Protein AF-A0A6G7Y6B1-F1 (afdb_monomer)

Structure (mmCIF, N/CA/C/O backbone):
data_AF-A0A6G7Y6B1-F1
#
_entry.id   AF-A0A6G7Y6B1-F1
#
loop_
_atom_site.group_PDB
_atom_site.id
_atom_site.type_symbol
_atom_site.label_atom_id
_atom_site.label_alt_id
_atom_site.label_comp_id
_atom_site.label_asym_id
_atom_site.label_entity_id
_atom_site.label_seq_id
_atom_site.pdbx_PDB_ins_code
_atom_site.Cartn_x
_atom_site.Cartn_y
_atom_site.Cartn_z
_atom_site.occupancy
_atom_site.B_iso_or_equiv
_atom_site.auth_seq_id
_atom_site.auth_comp_id
_atom_site.auth_asym_id
_atom_site.auth_atom_id
_atom_site.pdbx_PDB_model_num
ATOM 1 N N . MET A 1 1 ? -9.575 -8.308 20.474 1.00 67.94 1 MET A N 1
ATOM 2 C CA . MET A 1 1 ? -9.337 -8.863 19.125 1.00 67.94 1 MET A CA 1
ATOM 3 C C . MET A 1 1 ? -9.990 -7.916 18.127 1.00 67.94 1 MET A C 1
ATOM 5 O O . MET A 1 1 ? -11.114 -7.507 18.386 1.00 67.94 1 MET A O 1
ATOM 9 N N . ILE A 1 2 ? -9.277 -7.452 17.097 1.00 77.50 2 ILE A N 1
ATOM 10 C CA . ILE A 1 2 ? -9.873 -6.591 16.059 1.00 77.50 2 ILE A CA 1
ATOM 11 C C . ILE A 1 2 ? -10.586 -7.499 15.063 1.00 77.50 2 ILE A C 1
ATOM 13 O O . ILE A 1 2 ? -10.020 -8.512 14.656 1.00 77.50 2 ILE A O 1
ATOM 17 N N . ASP A 1 3 ? -11.812 -7.144 14.693 1.00 89.62 3 ASP A N 1
ATOM 18 C CA . ASP A 1 3 ? -12.591 -7.929 13.737 1.00 89.62 3 ASP A CA 1
ATOM 19 C C . ASP A 1 3 ? -11.938 -7.871 12.353 1.00 89.62 3 ASP A C 1
ATOM 21 O O . ASP A 1 3 ? -11.416 -6.831 11.941 1.00 89.62 3 ASP A O 1
ATOM 25 N N . GLN A 1 4 ? -11.989 -8.973 11.602 1.00 89.56 4 GLN A N 1
ATOM 26 C CA . GLN A 1 4 ? -11.405 -9.031 10.257 1.00 89.56 4 GLN A CA 1
ATOM 27 C C . GLN A 1 4 ? -11.970 -7.951 9.322 1.00 89.56 4 GLN A C 1
ATOM 29 O O . GLN A 1 4 ? -11.240 -7.392 8.507 1.00 89.56 4 GLN A O 1
ATOM 34 N N . GLU A 1 5 ? -13.247 -7.598 9.472 1.00 90.00 5 GLU A N 1
ATOM 35 C CA . GLU A 1 5 ? -13.871 -6.517 8.703 1.00 90.00 5 GLU A CA 1
ATOM 36 C C . GLU A 1 5 ? -13.210 -5.159 8.943 1.00 90.00 5 GLU A C 1
ATOM 38 O O . GLU A 1 5 ? -13.057 -4.356 8.019 1.00 90.00 5 GLU A O 1
ATOM 43 N N . ASP A 1 6 ? -12.781 -4.905 10.175 1.00 90.00 6 ASP A N 1
ATOM 44 C CA . ASP A 1 6 ? -12.143 -3.652 10.539 1.00 90.00 6 ASP A CA 1
ATOM 45 C C . ASP A 1 6 ? -10.743 -3.546 9.952 1.00 90.00 6 ASP A C 1
ATOM 47 O O . ASP A 1 6 ? -10.381 -2.486 9.435 1.00 90.00 6 ASP A O 1
ATOM 51 N N . LEU A 1 7 ? -10.005 -4.657 9.945 1.00 90.75 7 LEU A N 1
ATOM 52 C CA . LEU A 1 7 ? -8.726 -4.758 9.249 1.00 90.75 7 LEU A CA 1
ATOM 53 C C . LEU A 1 7 ? -8.904 -4.531 7.743 1.00 90.75 7 LEU A C 1
ATOM 55 O O . LEU A 1 7 ? -8.220 -3.680 7.182 1.00 90.75 7 LEU A O 1
ATOM 59 N N . HIS A 1 8 ? -9.893 -5.169 7.103 1.00 93.81 8 HIS A N 1
ATOM 60 C CA . HIS A 1 8 ? -10.174 -4.956 5.678 1.00 93.81 8 HIS A CA 1
ATOM 61 C C . HIS A 1 8 ? -10.504 -3.492 5.345 1.00 93.81 8 HIS A C 1
ATOM 63 O O . HIS A 1 8 ? -10.122 -3.000 4.281 1.00 93.81 8 HIS A O 1
ATOM 69 N N . ARG A 1 9 ? -11.207 -2.776 6.235 1.00 93.06 9 ARG A N 1
ATOM 70 C CA . ARG A 1 9 ? -11.503 -1.342 6.066 1.00 93.06 9 ARG A CA 1
ATOM 71 C C . ARG A 1 9 ? -10.250 -0.475 6.203 1.00 93.06 9 ARG A C 1
ATOM 73 O O . ARG A 1 9 ? -10.100 0.478 5.440 1.00 93.06 9 ARG A O 1
ATOM 80 N N . ILE A 1 10 ? -9.376 -0.780 7.165 1.00 93.88 10 ILE A N 1
ATOM 81 C CA . ILE A 1 10 ? -8.094 -0.079 7.341 1.00 93.88 10 ILE A CA 1
ATOM 82 C C . ILE A 1 10 ? -7.215 -0.302 6.109 1.00 93.88 10 ILE A C 1
ATOM 84 O O . ILE A 1 10 ? -6.791 0.670 5.489 1.00 93.88 10 ILE A O 1
ATOM 88 N N . ASP A 1 11 ? -7.020 -1.558 5.707 1.00 94.81 11 ASP A N 1
ATOM 89 C CA . ASP A 1 11 ? -6.164 -1.925 4.577 1.00 94.81 11 ASP A CA 1
ATOM 90 C C . ASP A 1 11 ? -6.687 -1.328 3.263 1.00 94.81 11 ASP A C 1
ATOM 92 O O . ASP A 1 11 ? -5.908 -0.811 2.469 1.00 94.81 11 ASP A O 1
ATOM 96 N N . ARG A 1 12 ? -8.014 -1.283 3.062 1.00 95.81 12 ARG A N 1
ATOM 97 C CA . ARG A 1 12 ? -8.630 -0.574 1.927 1.00 95.81 12 ARG A CA 1
ATOM 98 C C . ARG A 1 12 ? -8.269 0.909 1.913 1.00 95.81 12 ARG A C 1
ATOM 100 O O . ARG A 1 12 ? -7.894 1.428 0.866 1.00 95.81 12 ARG A O 1
ATOM 107 N N . ARG A 1 13 ? -8.390 1.597 3.053 1.00 95.56 13 ARG A N 1
ATOM 108 C CA . ARG A 1 13 ? -8.103 3.036 3.141 1.00 95.56 13 ARG A CA 1
ATOM 109 C C . ARG A 1 13 ? -6.624 3.324 2.898 1.00 95.56 13 ARG A C 1
ATOM 111 O O . ARG A 1 13 ? -6.309 4.260 2.172 1.00 95.56 13 ARG A O 1
ATOM 118 N N . ILE A 1 14 ? -5.739 2.510 3.468 1.00 95.69 14 ILE A N 1
ATOM 119 C CA . ILE A 1 14 ? -4.291 2.622 3.266 1.00 95.69 14 ILE A CA 1
ATOM 120 C C . ILE A 1 14 ? -3.938 2.352 1.803 1.00 95.69 14 ILE A C 1
ATOM 122 O O . ILE A 1 14 ? -3.289 3.185 1.177 1.00 95.69 14 ILE A O 1
ATOM 126 N N . GLY A 1 15 ? -4.425 1.248 1.229 1.00 96.00 15 GLY A N 1
ATOM 127 C CA . GLY A 1 15 ? -4.185 0.906 -0.171 1.00 96.00 15 GLY A CA 1
ATOM 128 C C . GLY A 1 15 ? -4.709 1.967 -1.139 1.00 96.00 15 GLY A C 1
ATOM 129 O O . GLY A 1 15 ? -4.051 2.267 -2.133 1.00 96.00 15 GLY A O 1
ATOM 130 N N . TRP A 1 16 ? -5.843 2.602 -0.832 1.00 96.81 16 TRP A N 1
ATOM 131 C CA . TRP A 1 16 ? -6.354 3.729 -1.613 1.00 96.81 16 TRP A CA 1
ATOM 132 C C . TRP A 1 16 ? -5.448 4.967 -1.525 1.00 96.81 16 TRP A C 1
ATOM 134 O O . TRP A 1 16 ? -5.129 5.545 -2.560 1.00 96.81 16 TRP A O 1
ATOM 144 N N . ILE A 1 17 ? -4.967 5.338 -0.330 1.00 96.31 17 ILE A N 1
ATOM 145 C CA . ILE A 1 17 ? -4.009 6.449 -0.156 1.00 96.31 17 ILE A CA 1
ATOM 146 C C . ILE A 1 17 ? -2.707 6.172 -0.922 1.00 96.31 17 ILE A C 1
ATOM 148 O O . ILE A 1 17 ? -2.204 7.061 -1.607 1.00 96.31 17 ILE A O 1
ATOM 152 N N . MET A 1 18 ? -2.188 4.941 -0.857 1.00 96.56 18 MET A N 1
ATOM 153 C 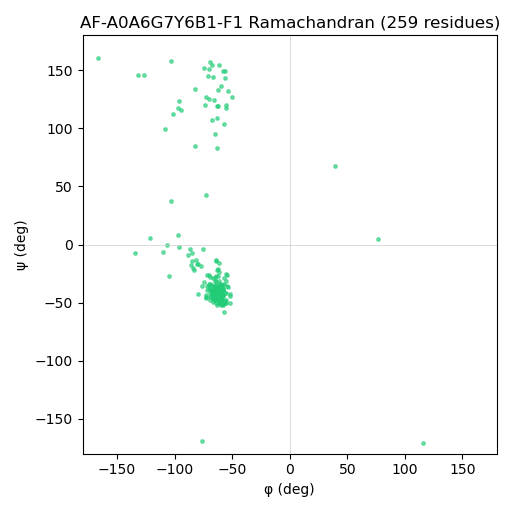CA . MET A 1 18 ? -1.014 4.515 -1.630 1.00 96.56 18 MET A CA 1
ATOM 154 C C . MET A 1 18 ? -1.256 4.646 -3.138 1.00 96.56 18 MET A C 1
ATOM 156 O O . MET A 1 18 ? -0.417 5.193 -3.849 1.00 96.56 18 MET A O 1
ATOM 160 N N . SER A 1 19 ? -2.422 4.198 -3.618 1.00 97.12 19 SER A N 1
ATOM 161 C CA . SER A 1 19 ? -2.803 4.287 -5.036 1.00 97.12 19 SER A CA 1
ATOM 162 C C . SER A 1 19 ? -2.915 5.740 -5.497 1.00 97.12 19 SER A C 1
ATOM 164 O O . SER A 1 19 ? -2.463 6.076 -6.587 1.00 97.12 19 SER A O 1
ATOM 166 N N . LEU A 1 20 ? -3.487 6.613 -4.662 1.00 97.00 20 LEU A N 1
ATOM 167 C CA . LEU A 1 20 ? -3.618 8.040 -4.944 1.00 97.00 20 LEU A CA 1
ATOM 168 C C . LEU A 1 20 ? -2.247 8.726 -5.007 1.00 97.00 20 LEU A C 1
ATOM 170 O O . LEU A 1 20 ? -1.984 9.472 -5.946 1.00 97.00 20 LEU A O 1
ATOM 174 N N . GLY A 1 21 ? -1.359 8.435 -4.052 1.00 95.75 21 GLY A N 1
ATOM 175 C CA . GLY A 1 21 ? 0.024 8.916 -4.083 1.00 95.75 21 GLY A CA 1
ATOM 176 C C . GLY A 1 21 ? 0.761 8.449 -5.340 1.00 95.75 21 GLY A C 1
ATOM 177 O O . GLY A 1 21 ? 1.389 9.256 -6.021 1.00 95.75 21 GLY A O 1
ATOM 178 N N . GLY A 1 22 ? 0.602 7.174 -5.706 1.00 95.25 22 GLY A N 1
ATOM 179 C CA . GLY A 1 22 ? 1.141 6.626 -6.947 1.00 95.25 22 GLY A CA 1
ATOM 180 C C . GLY A 1 22 ? 0.588 7.308 -8.195 1.00 95.25 22 GLY A C 1
ATOM 181 O O . GLY A 1 22 ? 1.353 7.671 -9.079 1.00 95.25 22 GLY A O 1
ATOM 182 N N . ALA A 1 23 ? -0.719 7.566 -8.252 1.00 96.44 23 ALA A N 1
ATOM 183 C CA . ALA A 1 23 ? -1.341 8.296 -9.353 1.00 96.44 23 ALA A CA 1
ATOM 184 C C . ALA A 1 23 ? -0.763 9.713 -9.509 1.00 96.44 23 ALA A C 1
ATOM 186 O O . ALA A 1 23 ? -0.457 10.124 -10.626 1.00 96.44 23 ALA A O 1
ATOM 187 N N . VAL A 1 24 ? -0.557 10.441 -8.405 1.00 96.38 24 VAL A N 1
ATOM 188 C CA . VAL A 1 24 ? 0.062 11.778 -8.426 1.00 96.38 24 VAL A CA 1
ATOM 189 C C . VAL A 1 24 ? 1.502 11.714 -8.941 1.00 96.38 24 VAL A C 1
ATOM 191 O O . VAL A 1 24 ? 1.868 12.502 -9.813 1.00 96.38 24 VAL A O 1
ATOM 194 N N . LEU A 1 25 ? 2.303 10.758 -8.459 1.00 93.00 25 LEU A N 1
ATOM 195 C CA . LEU A 1 25 ? 3.676 10.558 -8.936 1.00 93.00 25 LEU A CA 1
ATOM 196 C C . LEU A 1 25 ? 3.711 10.221 -10.432 1.00 93.00 25 LEU A C 1
ATOM 198 O O . LEU A 1 25 ? 4.515 10.787 -11.167 1.00 93.00 25 LEU A O 1
ATOM 202 N N . LEU A 1 26 ? 2.806 9.357 -10.900 1.00 92.38 26 LEU A N 1
ATOM 203 C CA . LEU A 1 26 ? 2.707 8.988 -12.312 1.00 92.38 26 LEU A CA 1
ATOM 204 C C . LEU A 1 26 ? 2.340 10.170 -13.202 1.00 92.38 26 LEU A C 1
ATOM 206 O O . LEU A 1 26 ? 2.967 10.369 -14.240 1.00 92.38 26 LEU A O 1
ATOM 210 N N . LEU A 1 27 ? 1.360 10.976 -12.791 1.00 92.06 27 LEU A N 1
ATOM 211 C CA . LEU A 1 27 ? 0.972 12.174 -13.531 1.00 92.06 27 LEU A CA 1
ATOM 212 C C . LEU A 1 27 ? 2.115 13.196 -13.582 1.00 92.06 27 LEU A C 1
ATOM 214 O O . LEU A 1 27 ? 2.354 13.783 -14.634 1.00 92.06 27 LEU A O 1
ATOM 218 N N . GLY A 1 28 ? 2.865 13.358 -12.487 1.00 91.75 28 GLY A N 1
ATOM 219 C CA . GLY A 1 28 ? 4.043 14.229 -12.446 1.00 91.75 28 GLY A CA 1
ATOM 220 C C . GLY A 1 28 ? 5.183 13.776 -13.368 1.00 91.75 28 GLY A C 1
ATOM 221 O O . GLY A 1 28 ? 5.949 14.606 -13.848 1.00 91.75 28 GLY A O 1
ATOM 222 N N . GLN A 1 29 ? 5.273 12.475 -13.657 1.00 89.75 29 GLN A N 1
ATOM 223 C CA . GLN A 1 29 ? 6.310 11.878 -14.507 1.00 89.75 29 GLN A CA 1
ATOM 224 C C . GLN A 1 29 ? 5.869 11.692 -15.973 1.00 89.75 29 GLN A C 1
ATOM 226 O O . GLN A 1 29 ? 6.663 11.269 -16.815 1.00 89.75 29 GLN A O 1
ATOM 231 N N . ALA A 1 30 ? 4.621 12.036 -16.313 1.00 87.50 30 ALA A N 1
ATOM 232 C CA . ALA A 1 30 ? 4.060 11.853 -17.652 1.00 87.50 30 ALA A CA 1
ATOM 233 C C . ALA A 1 30 ? 4.876 12.490 -18.803 1.00 87.50 30 ALA A C 1
ATOM 235 O O . ALA A 1 30 ? 4.948 11.873 -19.867 1.00 87.50 30 ALA A O 1
ATOM 236 N N . PRO A 1 31 ? 5.534 13.660 -18.652 1.00 86.69 31 PRO A N 1
ATOM 237 C CA . PRO A 1 31 ? 6.350 14.224 -19.731 1.00 86.69 31 PRO A CA 1
ATOM 238 C C . PRO A 1 31 ? 7.516 13.316 -20.149 1.00 86.69 31 PRO A C 1
ATOM 240 O O . PRO A 1 31 ? 7.810 13.198 -21.338 1.00 86.69 31 PRO A O 1
ATOM 243 N N . PHE A 1 32 ? 8.139 12.615 -19.195 1.00 82.06 32 PHE A N 1
ATOM 244 C CA . PHE A 1 32 ? 9.266 11.716 -19.466 1.00 82.06 32 PHE A CA 1
ATOM 245 C C . PHE A 1 32 ? 8.841 10.466 -20.247 1.00 82.06 32 PHE A C 1
ATOM 247 O O . PHE A 1 32 ? 9.621 9.937 -21.038 1.00 82.06 32 PHE A O 1
ATOM 254 N N . PHE A 1 33 ? 7.583 10.033 -20.103 1.00 79.19 33 PHE A N 1
ATOM 255 C CA . PHE A 1 33 ? 7.025 8.918 -20.876 1.00 79.19 33 PHE A CA 1
ATOM 256 C C . PHE A 1 33 ? 7.031 9.197 -22.384 1.00 79.19 33 PHE A C 1
ATOM 258 O O . PHE A 1 33 ? 7.327 8.309 -23.183 1.00 79.19 33 PHE A O 1
ATOM 265 N N . LEU A 1 34 ? 6.719 10.433 -22.784 1.00 81.56 34 LEU A N 1
ATOM 266 C CA . LEU A 1 34 ? 6.671 10.803 -24.199 1.00 81.56 34 LEU A CA 1
ATOM 267 C C . LEU A 1 34 ? 8.061 10.778 -24.839 1.00 81.56 34 LEU A C 1
ATOM 269 O O . LEU A 1 34 ? 8.186 10.375 -25.994 1.00 81.56 34 LEU A O 1
ATOM 273 N N . VAL A 1 35 ? 9.089 11.155 -24.077 1.00 83.25 35 VAL A N 1
ATOM 274 C CA . VAL A 1 35 ? 10.481 11.181 -24.541 1.00 83.25 35 VAL A CA 1
ATOM 275 C C . VAL A 1 35 ? 11.043 9.764 -24.669 1.00 83.25 35 VAL A C 1
ATOM 277 O O . VAL A 1 35 ? 11.588 9.418 -25.712 1.00 83.25 35 VAL A O 1
ATOM 280 N N . ALA A 1 36 ? 10.825 8.906 -23.668 1.00 82.25 36 ALA A N 1
ATOM 281 C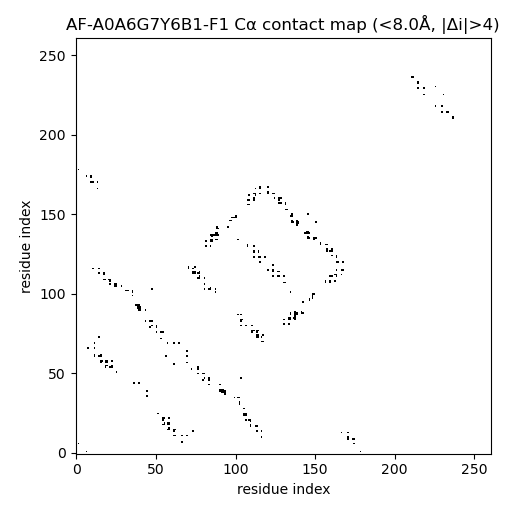 CA . ALA A 1 36 ? 11.344 7.534 -23.653 1.00 82.25 36 ALA A CA 1
ATOM 282 C C . ALA A 1 36 ? 10.594 6.564 -24.591 1.00 82.25 36 ALA A C 1
ATOM 284 O O . ALA A 1 36 ? 10.953 5.390 -24.698 1.00 82.25 36 ALA A O 1
ATOM 285 N N . ARG A 1 37 ? 9.523 7.005 -25.269 1.00 84.25 37 ARG A N 1
ATOM 286 C CA . ARG A 1 37 ? 8.674 6.121 -26.084 1.00 84.25 37 ARG A CA 1
ATOM 287 C C . ARG A 1 37 ? 9.433 5.457 -27.236 1.00 84.25 37 ARG A C 1
ATOM 289 O O . ARG A 1 37 ? 9.138 4.304 -27.551 1.00 84.25 37 ARG A O 1
ATOM 296 N N . ALA A 1 38 ? 10.372 6.170 -27.854 1.00 88.25 38 ALA A N 1
ATOM 297 C CA . ALA A 1 38 ? 11.119 5.684 -29.015 1.00 88.25 38 ALA A CA 1
ATOM 298 C C . ALA A 1 38 ? 12.112 4.560 -28.667 1.00 88.25 38 ALA A C 1
ATOM 300 O O . ALA A 1 38 ? 12.386 3.708 -29.511 1.00 88.25 38 ALA A O 1
ATOM 301 N N . ASP A 1 39 ? 12.583 4.512 -27.420 1.00 92.50 39 ASP A N 1
ATOM 302 C CA . ASP A 1 39 ? 13.675 3.625 -27.007 1.00 92.50 39 ASP A CA 1
ATOM 303 C C . ASP A 1 39 ? 13.212 2.222 -26.598 1.00 92.50 39 ASP A C 1
ATOM 305 O O . ASP A 1 39 ? 14.041 1.364 -26.307 1.00 92.50 39 ASP A O 1
ATOM 309 N N . TYR A 1 40 ? 11.902 1.958 -26.568 1.00 93.94 40 TYR A N 1
ATOM 310 C CA . TYR A 1 40 ? 11.348 0.681 -26.111 1.00 93.94 40 TYR A CA 1
ATOM 311 C C . TYR A 1 40 ? 10.306 0.118 -27.092 1.00 93.94 40 TYR A C 1
ATOM 313 O O . TYR A 1 40 ? 9.541 0.867 -27.706 1.00 93.94 40 TYR A O 1
ATOM 321 N N . PRO A 1 41 ? 10.218 -1.216 -27.241 1.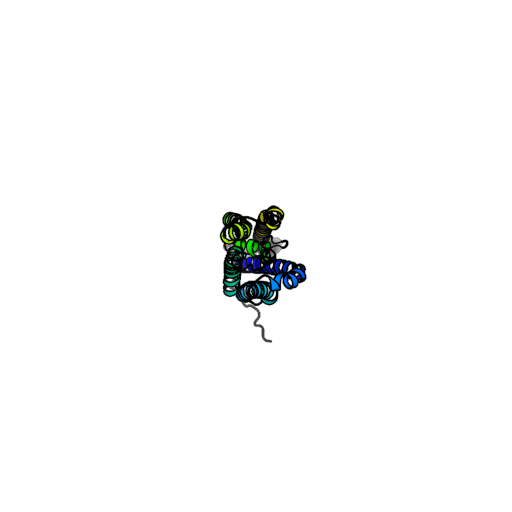00 94.94 41 PRO A N 1
ATOM 322 C CA . PRO A 1 41 ? 9.229 -1.877 -28.074 1.00 94.94 41 PRO A CA 1
ATOM 323 C C . PRO A 1 41 ? 7.820 -1.757 -27.490 1.00 94.94 41 PRO A C 1
ATOM 325 O O . PRO A 1 41 ? 7.616 -1.629 -26.282 1.00 94.94 41 PRO A O 1
ATOM 328 N N . MET A 1 42 ? 6.819 -1.899 -28.363 1.00 94.69 42 MET A N 1
ATOM 329 C CA . MET A 1 42 ? 5.407 -1.756 -27.999 1.00 94.69 42 MET A CA 1
ATOM 330 C C . MET A 1 42 ? 4.957 -2.717 -26.889 1.00 94.69 42 MET A C 1
ATOM 332 O O . MET A 1 42 ? 4.189 -2.303 -26.028 1.00 94.69 42 MET A O 1
ATOM 336 N N . TRP A 1 43 ? 5.436 -3.967 -26.862 1.00 95.56 43 TRP A N 1
ATOM 337 C CA . TRP A 1 43 ? 5.037 -4.935 -25.827 1.00 95.56 43 TRP A CA 1
ATOM 338 C C . TRP A 1 43 ? 5.407 -4.464 -24.415 1.00 95.56 43 TRP A C 1
ATOM 340 O O . TRP A 1 43 ? 4.642 -4.676 -23.475 1.00 95.56 43 TRP A O 1
ATOM 350 N N . TRP A 1 44 ? 6.547 -3.782 -24.272 1.00 95.50 44 TRP A N 1
ATOM 351 C CA . TRP A 1 44 ? 7.004 -3.282 -22.982 1.00 95.50 44 TRP A CA 1
ATOM 352 C C . TRP A 1 44 ? 6.146 -2.087 -22.550 1.00 95.50 44 TRP A C 1
ATOM 354 O O . TRP A 1 44 ? 5.630 -2.071 -21.435 1.00 95.50 44 TRP A O 1
ATOM 364 N N . HIS A 1 45 ? 5.850 -1.167 -23.478 1.00 93.56 45 HIS A N 1
ATOM 365 C CA . HIS A 1 45 ? 4.909 -0.061 -23.243 1.00 93.56 45 HIS A CA 1
ATOM 366 C C . HIS A 1 45 ? 3.502 -0.529 -22.872 1.00 93.56 45 HIS A C 1
ATOM 368 O O . HIS A 1 45 ? 2.881 0.067 -21.999 1.00 93.56 45 HIS A O 1
ATOM 374 N N . VAL A 1 46 ? 2.998 -1.599 -23.495 1.00 95.31 46 VAL A N 1
ATOM 375 C CA . VAL A 1 46 ? 1.704 -2.200 -23.130 1.00 95.31 46 VAL A CA 1
ATOM 376 C C . VAL A 1 46 ? 1.738 -2.704 -21.688 1.00 95.31 46 VAL A C 1
ATOM 378 O O . VAL A 1 46 ? 0.804 -2.442 -20.933 1.00 95.31 46 VAL A O 1
ATOM 381 N N . GLY A 1 47 ? 2.822 -3.370 -21.279 1.00 95.81 47 GLY A N 1
ATOM 382 C CA . GLY A 1 47 ? 2.987 -3.860 -19.911 1.00 95.81 47 GLY A CA 1
ATOM 383 C C . GLY A 1 47 ? 2.993 -2.735 -18.875 1.00 95.81 47 GLY A C 1
ATOM 384 O O . GLY A 1 47 ? 2.224 -2.773 -17.913 1.00 95.81 47 GLY A O 1
ATOM 385 N N . VAL A 1 48 ? 3.806 -1.697 -19.085 1.00 94.81 48 VAL A N 1
ATOM 386 C CA . VAL A 1 48 ? 3.841 -0.566 -18.150 1.00 94.81 48 VAL A CA 1
ATOM 387 C C . VAL A 1 48 ? 2.547 0.261 -18.214 1.00 94.81 48 VAL A C 1
ATOM 389 O O . VAL A 1 48 ? 2.063 0.730 -17.187 1.00 94.81 48 VAL A O 1
ATOM 392 N N . GLY A 1 49 ? 1.923 0.390 -19.387 1.00 95.12 49 GLY A N 1
ATOM 393 C CA . GLY A 1 49 ? 0.618 1.033 -19.550 1.00 95.12 49 GLY A CA 1
ATOM 394 C C . GLY A 1 49 ? -0.494 0.312 -18.784 1.00 95.12 49 GLY A C 1
ATOM 395 O O . GLY A 1 49 ? -1.303 0.961 -18.123 1.00 95.12 49 GLY A O 1
ATOM 396 N N . LEU A 1 50 ? -0.500 -1.024 -18.791 1.00 96.38 50 LEU A N 1
ATOM 397 C CA . LEU A 1 50 ? -1.417 -1.832 -17.982 1.00 96.38 50 LEU A CA 1
ATOM 398 C C . LEU A 1 50 ? -1.171 -1.628 -16.480 1.00 96.38 50 LEU A C 1
ATOM 400 O O . LEU A 1 50 ? -2.124 -1.527 -15.703 1.00 96.38 50 LEU A O 1
ATOM 404 N N . LEU A 1 51 ? 0.094 -1.522 -16.066 1.00 97.12 51 LEU A N 1
ATOM 405 C CA . LEU A 1 51 ? 0.453 -1.217 -14.682 1.00 97.12 51 LEU A CA 1
ATOM 406 C C . LEU A 1 51 ? -0.034 0.183 -14.270 1.00 97.12 51 LEU A C 1
ATOM 408 O O . LEU A 1 51 ? -0.662 0.326 -13.221 1.00 97.12 51 LEU A O 1
ATOM 412 N N . ALA A 1 52 ? 0.171 1.192 -15.122 1.00 96.31 52 ALA A N 1
ATOM 413 C CA . ALA A 1 52 ? -0.344 2.550 -14.937 1.00 96.31 52 ALA A CA 1
ATOM 414 C C . ALA A 1 52 ? -1.868 2.562 -14.806 1.00 96.31 52 ALA A C 1
ATOM 416 O O . ALA A 1 52 ? -2.403 3.092 -13.833 1.00 96.31 52 ALA A O 1
ATOM 417 N N . ALA A 1 53 ? -2.563 1.914 -15.742 1.00 96.69 53 ALA A N 1
ATOM 418 C CA . ALA A 1 53 ? -4.013 1.790 -15.724 1.00 96.69 53 ALA A CA 1
ATOM 419 C C . ALA A 1 53 ? -4.500 1.107 -14.440 1.00 96.69 53 ALA A C 1
ATOM 421 O O . ALA A 1 53 ? -5.478 1.555 -13.854 1.00 96.69 53 ALA A O 1
ATOM 422 N N . THR A 1 54 ? -3.790 0.084 -13.955 1.00 97.38 54 THR A N 1
ATOM 423 C CA . THR A 1 54 ? -4.115 -0.595 -12.693 1.00 97.38 54 THR A CA 1
ATOM 424 C C . THR A 1 54 ? -3.987 0.348 -11.496 1.00 97.38 54 THR A C 1
ATOM 426 O O . THR A 1 54 ? -4.898 0.409 -10.673 1.00 97.38 54 THR A O 1
ATOM 429 N N . VAL A 1 55 ? -2.897 1.119 -11.394 1.00 97.38 55 VAL A N 1
ATOM 430 C CA . VAL A 1 55 ? -2.707 2.093 -10.301 1.00 97.38 55 VAL A CA 1
ATOM 431 C C . VAL A 1 55 ? -3.781 3.184 -10.345 1.00 97.38 55 VAL A C 1
ATOM 433 O O . VAL A 1 55 ? -4.404 3.469 -9.323 1.00 97.38 55 VAL A O 1
ATOM 436 N N . LEU A 1 56 ? -4.055 3.747 -11.524 1.00 97.38 56 LEU A N 1
ATOM 437 C CA . LEU A 1 56 ? -5.090 4.769 -11.710 1.00 97.38 56 LEU A CA 1
ATOM 438 C C . LEU A 1 56 ? -6.493 4.225 -11.411 1.00 97.38 56 LEU A C 1
ATOM 440 O O . LEU A 1 56 ? -7.294 4.891 -10.757 1.00 97.38 56 LEU A O 1
ATOM 444 N N . PHE A 1 57 ? -6.780 2.992 -11.830 1.00 97.06 57 PHE A N 1
ATOM 445 C CA . PHE A 1 57 ? -8.032 2.309 -11.529 1.00 97.06 57 PHE A CA 1
ATOM 446 C C . PHE A 1 57 ? -8.210 2.095 -10.024 1.00 97.06 57 PHE A C 1
ATOM 448 O O . PHE A 1 57 ? -9.276 2.389 -9.489 1.00 97.06 57 PHE A O 1
ATOM 455 N N . LEU A 1 58 ? -7.169 1.653 -9.312 1.00 96.75 58 LEU A N 1
ATOM 456 C CA . LEU A 1 58 ? -7.213 1.514 -7.854 1.00 96.75 58 LEU A CA 1
ATOM 457 C C . LEU A 1 58 ? -7.389 2.865 -7.144 1.00 96.75 58 LEU A C 1
ATOM 459 O O . LEU A 1 58 ? -8.110 2.938 -6.148 1.00 96.75 58 LEU A O 1
ATOM 463 N N . ALA A 1 59 ? -6.797 3.939 -7.670 1.00 97.12 59 ALA A N 1
ATOM 464 C CA . ALA A 1 59 ? -6.971 5.288 -7.138 1.00 97.12 59 ALA A CA 1
ATOM 465 C C . ALA A 1 59 ? -8.407 5.814 -7.332 1.00 97.12 59 ALA A C 1
ATOM 467 O O . ALA A 1 59 ? -8.986 6.375 -6.401 1.00 97.12 59 ALA A O 1
ATOM 468 N N . GLY A 1 60 ? -9.007 5.605 -8.509 1.00 96.81 60 GLY A N 1
ATOM 469 C CA . GLY A 1 60 ? -10.359 6.081 -8.821 1.00 96.81 60 GLY A CA 1
ATOM 470 C C . GLY A 1 60 ? -11.481 5.208 -8.248 1.00 96.81 60 GLY A C 1
ATOM 471 O O . GLY A 1 60 ? -12.456 5.721 -7.705 1.00 96.81 60 GLY A O 1
ATOM 472 N N . ALA A 1 61 ? -11.342 3.884 -8.331 1.00 94.94 61 ALA A N 1
ATOM 473 C CA . ALA A 1 61 ? -12.393 2.920 -7.995 1.00 94.94 61 ALA A CA 1
ATOM 474 C C . ALA A 1 61 ? -12.155 2.165 -6.675 1.00 94.94 61 ALA A C 1
ATOM 476 O O . ALA A 1 61 ? -12.991 1.352 -6.276 1.00 94.94 61 ALA A O 1
ATOM 477 N N . GLY A 1 62 ? -11.055 2.427 -5.958 1.00 89.56 62 GLY A N 1
ATOM 478 C CA . GLY A 1 62 ? -10.649 1.655 -4.775 1.00 89.56 62 GLY A CA 1
ATOM 479 C C . GLY A 1 62 ? -11.707 1.543 -3.669 1.00 89.56 62 GLY A C 1
ATOM 480 O O . GLY A 1 62 ? -11.740 0.553 -2.935 1.00 89.56 62 GLY A O 1
ATOM 481 N N . TRP A 1 63 ? -12.621 2.511 -3.575 1.00 91.69 63 TRP A N 1
ATOM 482 C CA . TRP A 1 63 ? -13.723 2.492 -2.610 1.00 91.69 63 TRP A CA 1
ATOM 483 C C . TRP A 1 63 ? -14.865 1.544 -2.983 1.00 91.69 63 TRP A C 1
ATOM 485 O O . TRP A 1 63 ? -15.433 0.919 -2.087 1.00 91.69 63 TRP A O 1
ATOM 495 N N . ALA A 1 64 ? -15.173 1.402 -4.274 1.00 95.00 64 ALA A N 1
ATOM 496 C CA . ALA A 1 64 ? -16.299 0.608 -4.769 1.00 95.00 64 ALA A CA 1
ATOM 497 C C . ALA A 1 64 ? -15.968 -0.888 -4.918 1.00 95.00 64 ALA A C 1
ATOM 499 O O . ALA A 1 64 ? -16.863 -1.730 -4.945 1.00 95.00 64 ALA A O 1
ATOM 500 N N . LEU A 1 65 ? -14.682 -1.240 -4.999 1.00 93.62 65 LEU A N 1
ATOM 501 C CA . LEU A 1 65 ? -14.248 -2.612 -5.260 1.00 93.62 65 LEU A CA 1
ATOM 502 C C . LEU A 1 65 ? -14.422 -3.540 -4.049 1.00 93.62 65 LEU A C 1
ATOM 504 O O . LEU A 1 65 ? -14.347 -3.140 -2.881 1.00 93.62 65 LEU A O 1
ATOM 508 N N . SER A 1 66 ? -14.617 -4.832 -4.320 1.00 95.81 66 SER A N 1
ATOM 509 C CA . SER A 1 66 ? -14.580 -5.856 -3.274 1.00 95.81 66 SER A CA 1
ATOM 510 C C . SER A 1 66 ? -13.147 -6.044 -2.762 1.00 95.81 66 SER A C 1
ATOM 512 O O . SER A 1 66 ? -12.175 -5.856 -3.495 1.00 95.81 66 SER A O 1
ATOM 514 N N . HIS A 1 67 ? -12.992 -6.447 -1.495 1.00 94.69 67 HIS A N 1
ATOM 515 C CA . HIS A 1 67 ? -11.657 -6.636 -0.910 1.00 94.69 67 HIS A CA 1
ATOM 516 C C . HIS A 1 67 ? -10.837 -7.711 -1.647 1.00 94.69 67 HIS A C 1
ATOM 518 O O . HIS A 1 67 ? -9.624 -7.581 -1.760 1.00 94.69 67 HIS A O 1
ATOM 524 N N . ARG A 1 68 ? -11.491 -8.736 -2.215 1.00 96.19 68 ARG A N 1
ATOM 525 C CA . ARG A 1 68 ? -10.817 -9.777 -3.009 1.00 96.19 68 ARG A CA 1
ATOM 526 C C . ARG A 1 68 ? -10.162 -9.201 -4.262 1.00 96.19 68 ARG A C 1
ATOM 528 O O . ARG A 1 68 ? -9.007 -9.510 -4.526 1.00 96.19 68 ARG A O 1
ATOM 535 N N . VAL A 1 69 ? -10.881 -8.351 -4.998 1.00 96.81 69 VAL A N 1
ATOM 536 C CA . VAL A 1 69 ? -10.350 -7.700 -6.206 1.00 96.81 69 VAL A CA 1
ATOM 537 C C . VAL A 1 69 ? -9.183 -6.790 -5.840 1.00 96.81 69 VAL A C 1
ATOM 539 O O . VAL A 1 69 ? -8.126 -6.892 -6.452 1.00 96.81 69 VAL A O 1
ATOM 542 N N . LEU A 1 70 ? -9.333 -5.984 -4.783 1.00 96.56 70 LEU A N 1
ATOM 543 C CA . LEU A 1 70 ? -8.248 -5.143 -4.272 1.00 96.56 70 LEU A CA 1
ATOM 544 C C . LEU A 1 70 ? -7.006 -5.969 -3.930 1.00 96.56 70 LEU A C 1
ATOM 546 O O . LEU A 1 70 ? -5.930 -5.664 -4.423 1.00 96.56 70 LEU A O 1
ATOM 550 N N . ALA A 1 71 ? -7.154 -7.053 -3.166 1.00 96.38 71 ALA A N 1
ATOM 551 C CA . ALA A 1 71 ? -6.038 -7.912 -2.782 1.00 96.38 71 ALA A CA 1
ATOM 552 C C . ALA A 1 71 ? -5.328 -8.551 -3.988 1.00 96.38 71 ALA A C 1
ATOM 554 O O . ALA A 1 71 ? -4.104 -8.682 -3.979 1.00 96.38 71 ALA A O 1
ATOM 555 N N . VAL A 1 72 ? -6.076 -8.940 -5.026 1.00 97.62 72 VAL A N 1
ATOM 556 C CA . VAL A 1 72 ? -5.501 -9.460 -6.275 1.00 97.62 72 VAL A CA 1
ATOM 557 C C . VAL A 1 72 ? -4.728 -8.369 -7.007 1.00 97.62 72 VAL A C 1
ATOM 559 O O . VAL A 1 72 ? -3.575 -8.594 -7.358 1.00 97.62 72 VAL A O 1
ATOM 562 N N . CYS A 1 73 ? -5.317 -7.187 -7.199 1.00 97.19 73 CYS A N 1
ATOM 563 C CA . CYS A 1 73 ? -4.656 -6.077 -7.885 1.00 97.19 73 CYS A CA 1
ATOM 564 C C . CYS A 1 73 ? -3.413 -5.599 -7.133 1.00 97.19 73 CYS A C 1
ATOM 566 O O . CYS A 1 73 ? -2.377 -5.373 -7.753 1.00 97.19 73 CYS A O 1
ATOM 568 N N . TRP A 1 74 ? -3.502 -5.501 -5.804 1.00 96.94 74 TRP A N 1
ATOM 569 C CA . TRP A 1 74 ? -2.377 -5.172 -4.942 1.00 96.94 74 TRP A CA 1
ATOM 570 C C . TRP A 1 74 ? -1.235 -6.145 -5.196 1.00 96.94 74 TRP A C 1
ATOM 572 O O . TRP A 1 74 ? -0.153 -5.668 -5.490 1.00 96.94 74 TRP A O 1
ATOM 582 N N . ARG A 1 75 ? -1.475 -7.466 -5.192 1.00 97.50 75 ARG A N 1
ATOM 583 C CA . ARG A 1 75 ? -0.444 -8.494 -5.448 1.00 97.50 75 ARG A CA 1
ATOM 584 C C . ARG A 1 75 ? 0.099 -8.473 -6.868 1.00 97.50 75 ARG A C 1
ATOM 586 O O . ARG A 1 75 ? 1.307 -8.548 -7.064 1.00 97.50 75 ARG A O 1
ATOM 593 N N . ALA A 1 76 ? -0.791 -8.377 -7.849 1.00 97.50 76 ALA A N 1
ATOM 594 C CA . ALA A 1 76 ? -0.425 -8.423 -9.254 1.00 97.50 76 ALA A CA 1
ATOM 595 C C . ALA A 1 76 ? 0.462 -7.235 -9.648 1.00 97.50 76 ALA A C 1
ATOM 597 O O . ALA A 1 76 ? 1.408 -7.419 -10.409 1.00 97.50 76 ALA A O 1
ATOM 598 N N . ALA A 1 77 ? 0.201 -6.040 -9.105 1.00 97.44 77 ALA A N 1
ATOM 599 C CA . ALA A 1 77 ? 0.906 -4.820 -9.483 1.00 97.44 77 ALA A CA 1
ATOM 600 C C . ALA A 1 77 ? 2.438 -4.903 -9.302 1.00 97.44 77 ALA A C 1
ATOM 602 O O . ALA A 1 77 ? 3.137 -4.752 -10.303 1.00 97.44 77 ALA A O 1
ATOM 603 N N . PRO A 1 78 ? 3.018 -5.181 -8.115 1.00 97.75 78 PRO A N 1
ATOM 604 C CA . PRO A 1 78 ? 4.463 -5.328 -7.996 1.00 97.75 78 PRO A CA 1
ATOM 605 C C . PRO A 1 78 ? 4.987 -6.604 -8.625 1.00 97.75 78 PRO A C 1
ATOM 607 O O . PRO A 1 78 ? 6.125 -6.576 -9.058 1.00 97.75 78 PRO A O 1
ATOM 610 N N . THR A 1 79 ? 4.219 -7.690 -8.756 1.00 97.38 79 THR A N 1
ATOM 611 C CA . THR A 1 79 ? 4.709 -8.847 -9.525 1.00 97.38 79 THR A CA 1
ATOM 612 C C . THR A 1 79 ? 4.964 -8.458 -10.981 1.00 97.38 79 THR A C 1
ATOM 614 O O . THR A 1 79 ? 6.049 -8.696 -11.506 1.00 97.38 79 THR A O 1
ATOM 617 N N . VAL A 1 80 ? 4.000 -7.792 -11.620 1.00 97.69 80 VAL A N 1
ATOM 618 C CA . VAL A 1 80 ? 4.150 -7.264 -12.982 1.00 97.69 80 VAL A CA 1
ATOM 619 C C . VAL A 1 80 ? 5.251 -6.204 -13.031 1.00 97.69 80 VAL A C 1
ATOM 621 O O . VAL A 1 80 ? 6.100 -6.243 -13.917 1.00 97.69 80 VAL A O 1
ATOM 624 N N . GLY A 1 81 ? 5.288 -5.294 -12.057 1.00 97.75 81 GLY A N 1
ATOM 625 C CA . GLY A 1 81 ? 6.313 -4.259 -11.955 1.00 97.75 81 GLY A CA 1
ATOM 626 C C . GLY A 1 81 ? 7.731 -4.820 -11.830 1.00 97.75 81 GLY A C 1
ATOM 627 O O . GLY A 1 81 ? 8.617 -4.376 -12.549 1.00 97.75 81 GLY A O 1
ATOM 628 N N . MET A 1 82 ? 7.942 -5.849 -11.006 1.00 98.06 82 MET A N 1
ATOM 629 C CA . MET A 1 82 ? 9.225 -6.545 -10.872 1.00 98.06 82 MET A CA 1
ATOM 630 C C . MET A 1 82 ? 9.656 -7.181 -12.197 1.00 98.06 82 MET A C 1
ATOM 632 O O . MET A 1 82 ? 10.811 -7.038 -12.594 1.00 98.06 82 MET A O 1
ATOM 636 N N . ILE A 1 83 ? 8.736 -7.833 -12.917 1.00 98.00 83 ILE A N 1
ATOM 637 C CA . ILE A 1 83 ? 9.025 -8.405 -14.241 1.00 98.00 83 ILE A CA 1
ATOM 638 C C . ILE A 1 83 ? 9.424 -7.297 -15.224 1.00 98.00 83 ILE A C 1
ATOM 640 O O . ILE A 1 83 ? 10.410 -7.442 -15.946 1.00 98.00 83 ILE A O 1
ATOM 644 N N . LEU A 1 84 ? 8.706 -6.171 -15.235 1.00 97.69 84 LEU A N 1
ATOM 645 C CA . LEU A 1 84 ? 8.998 -5.034 -16.115 1.00 97.69 84 LEU A CA 1
ATOM 646 C C . LEU A 1 84 ? 10.324 -4.346 -15.773 1.00 97.69 84 LEU A C 1
ATOM 648 O O . LEU A 1 84 ? 11.039 -3.927 -16.681 1.00 97.69 84 LEU A O 1
ATOM 652 N N . MET A 1 85 ? 10.678 -4.264 -14.489 1.00 97.75 85 MET A N 1
ATOM 653 C CA . MET A 1 85 ? 11.968 -3.741 -14.034 1.00 97.75 85 MET A CA 1
ATOM 654 C C . MET A 1 85 ? 13.115 -4.673 -14.423 1.00 97.75 85 MET A C 1
ATOM 656 O O . MET A 1 85 ? 14.113 -4.209 -14.971 1.00 97.75 85 MET A O 1
ATOM 660 N N . LEU A 1 86 ? 12.952 -5.984 -14.230 1.00 97.88 86 LEU A N 1
ATOM 661 C CA . LEU A 1 86 ? 13.947 -6.985 -14.620 1.00 97.88 86 LEU A CA 1
ATOM 662 C C . LEU A 1 86 ? 14.127 -7.080 -16.146 1.00 97.88 86 LEU A C 1
ATOM 664 O O . LEU A 1 86 ? 15.218 -7.388 -16.620 1.00 97.88 86 LEU A O 1
ATOM 668 N N . THR A 1 87 ? 13.086 -6.781 -16.924 1.00 97.12 87 THR A N 1
ATOM 669 C CA . THR A 1 87 ? 13.121 -6.773 -18.400 1.00 97.12 87 THR A CA 1
ATOM 670 C C . THR A 1 87 ? 13.340 -5.383 -19.003 1.00 97.12 87 THR A C 1
ATOM 672 O O . THR A 1 87 ? 13.260 -5.231 -20.222 1.00 97.12 87 THR A O 1
ATOM 675 N N . SER A 1 88 ? 13.644 -4.370 -18.185 1.00 96.31 88 SER A N 1
ATOM 676 C CA . SER A 1 88 ? 13.814 -2.988 -18.650 1.00 96.31 88 SER A CA 1
ATOM 677 C C . SER A 1 88 ? 14.924 -2.870 -19.699 1.00 96.31 88 SER A C 1
ATOM 679 O O . SER A 1 88 ? 14.664 -2.407 -20.806 1.00 96.31 88 SER A O 1
ATOM 681 N N . PHE A 1 89 ? 16.121 -3.392 -19.429 1.00 96.00 89 PHE A N 1
ATOM 682 C CA . PHE A 1 89 ? 17.232 -3.340 -20.385 1.00 96.00 89 PHE A CA 1
ATOM 683 C C . PHE A 1 89 ? 17.179 -4.422 -21.470 1.00 96.00 89 PHE A C 1
ATOM 685 O O . PHE A 1 89 ? 17.828 -4.276 -22.498 1.00 96.00 89 PHE A O 1
ATOM 692 N N . LEU A 1 90 ? 16.340 -5.453 -21.310 1.00 95.94 90 LEU A N 1
ATOM 693 C CA . LEU A 1 90 ? 16.017 -6.383 -22.401 1.00 95.94 90 LEU A CA 1
ATOM 694 C C . LEU A 1 90 ? 15.182 -5.696 -23.491 1.00 95.94 90 LEU A C 1
ATOM 696 O O . LEU A 1 90 ? 15.337 -5.972 -24.678 1.00 95.94 90 LEU A O 1
ATOM 700 N N . GLY A 1 91 ? 14.255 -4.827 -23.081 1.00 91.44 91 GLY A N 1
ATOM 701 C CA . GLY A 1 91 ? 13.423 -4.050 -23.993 1.00 91.44 91 GLY A CA 1
ATOM 702 C C . GLY A 1 91 ? 14.127 -2.821 -24.566 1.00 91.44 91 GLY A C 1
ATOM 703 O O . GLY A 1 91 ? 13.655 -2.269 -25.551 1.00 91.44 91 GLY A O 1
ATOM 704 N N . TYR A 1 92 ? 15.233 -2.373 -23.983 1.00 94.69 92 TYR A N 1
ATOM 705 C CA . TYR A 1 92 ? 15.862 -1.118 -24.370 1.00 94.69 92 TYR A CA 1
ATOM 706 C C . TYR A 1 92 ? 16.564 -1.214 -25.739 1.00 94.69 92 TYR A C 1
ATOM 708 O O . TYR A 1 92 ? 17.375 -2.103 -25.987 1.00 94.69 92 TYR A O 1
ATOM 716 N N . ARG A 1 93 ? 16.229 -0.288 -26.642 1.00 92.44 93 ARG A N 1
ATOM 717 C CA . ARG A 1 93 ? 16.749 -0.164 -28.020 1.00 92.44 93 ARG A CA 1
ATOM 718 C C . ARG A 1 93 ? 17.426 1.183 -28.287 1.00 92.44 93 ARG A C 1
ATOM 720 O O . ARG A 1 93 ? 17.763 1.471 -29.434 1.00 92.44 93 ARG A O 1
ATOM 727 N N . GLY A 1 94 ? 17.563 2.013 -27.256 1.00 88.94 94 GLY A N 1
ATOM 728 C CA . GLY A 1 94 ? 18.185 3.327 -27.352 1.00 88.94 94 GLY A CA 1
ATOM 729 C C . GLY A 1 94 ? 19.720 3.268 -27.437 1.00 88.94 94 GLY A C 1
ATOM 730 O O . GLY A 1 94 ? 20.306 2.195 -27.613 1.00 88.94 94 GLY A O 1
ATOM 731 N N . PRO A 1 95 ? 20.394 4.424 -27.305 1.00 87.25 95 PRO A N 1
ATOM 732 C CA . PRO A 1 95 ? 21.855 4.519 -27.294 1.00 87.25 95 PRO A CA 1
ATOM 733 C C . PRO A 1 95 ? 22.503 3.645 -26.213 1.00 87.25 95 PRO A C 1
ATOM 735 O O . PRO A 1 95 ? 21.932 3.486 -25.136 1.00 87.25 95 PRO A O 1
ATOM 738 N N . GLN A 1 96 ? 23.720 3.147 -26.470 1.00 81.62 96 GLN A N 1
ATOM 739 C CA . GLN A 1 96 ? 24.458 2.254 -25.556 1.00 81.62 96 GLN A CA 1
ATOM 740 C C . GLN A 1 96 ? 24.655 2.822 -24.143 1.00 81.62 96 GLN A C 1
ATOM 742 O O . GLN A 1 96 ? 24.676 2.046 -23.192 1.00 81.62 96 GLN A O 1
ATOM 747 N N . ASP A 1 97 ? 24.779 4.144 -24.008 1.00 82.69 97 ASP A N 1
ATOM 748 C CA . ASP A 1 97 ? 24.813 4.831 -22.716 1.00 82.69 97 ASP A CA 1
ATOM 749 C C . ASP A 1 97 ? 23.498 5.607 -22.515 1.00 82.69 97 ASP A C 1
ATOM 751 O O . ASP A 1 97 ? 23.311 6.680 -23.106 1.00 82.69 97 ASP A O 1
ATOM 755 N N . PRO A 1 98 ? 22.535 5.056 -21.754 1.00 84.94 98 PRO A N 1
ATOM 756 C CA . PRO A 1 98 ? 21.271 5.722 -21.502 1.00 84.94 98 PRO A CA 1
ATOM 757 C C . PRO A 1 98 ? 21.497 6.985 -20.679 1.00 84.94 98 PRO A C 1
ATOM 759 O O . PRO A 1 98 ? 21.994 6.939 -19.557 1.00 84.94 98 PRO A O 1
ATOM 762 N N . GLN A 1 99 ? 21.026 8.117 -21.196 1.00 86.31 99 GLN A N 1
ATOM 763 C CA . GLN A 1 99 ? 20.996 9.373 -20.440 1.00 86.31 99 GLN A CA 1
ATOM 764 C C . GLN A 1 99 ? 19.747 9.505 -19.557 1.00 86.31 99 GLN A C 1
ATOM 766 O O . GLN A 1 99 ? 19.634 10.443 -18.772 1.00 86.31 99 GLN A O 1
ATOM 771 N N . GLN A 1 100 ? 18.792 8.582 -19.693 1.00 86.75 100 GLN A N 1
ATOM 772 C CA . GLN A 1 100 ? 17.509 8.615 -19.001 1.00 86.75 100 GLN A CA 1
ATOM 773 C C . GLN A 1 100 ? 17.259 7.302 -18.266 1.00 86.75 100 GLN A C 1
ATOM 775 O O 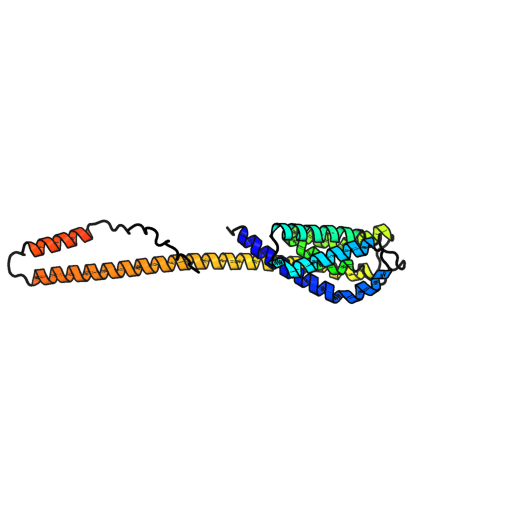. GLN A 1 100 ? 17.634 6.221 -18.722 1.00 86.75 100 GLN A O 1
ATOM 780 N N . LEU A 1 101 ? 16.598 7.408 -17.116 1.00 89.81 101 LEU A N 1
ATOM 781 C CA . LEU A 1 101 ? 16.183 6.252 -16.337 1.00 89.81 101 LEU A CA 1
ATOM 782 C C . LEU A 1 101 ? 15.042 5.505 -17.039 1.00 89.81 101 LEU A C 1
ATOM 784 O O . LEU A 1 101 ? 14.149 6.146 -17.601 1.00 89.81 101 LEU A O 1
ATOM 788 N N . PRO A 1 102 ? 14.992 4.164 -16.941 1.00 90.56 102 PRO A N 1
ATOM 789 C CA . PRO A 1 102 ? 13.805 3.413 -17.318 1.00 90.56 102 PRO A CA 1
ATOM 790 C C . PRO A 1 102 ? 12.598 3.934 -16.541 1.00 90.56 102 PRO A C 1
ATOM 792 O O . PRO A 1 102 ? 12.548 3.847 -15.316 1.00 90.56 102 PRO A O 1
ATOM 795 N N . TRP A 1 103 ? 11.605 4.469 -17.247 1.00 89.81 103 TRP A N 1
ATOM 796 C CA . TRP A 1 103 ? 10.486 5.174 -16.613 1.00 89.81 103 TRP A CA 1
ATOM 797 C C . TRP A 1 103 ? 9.612 4.282 -15.715 1.00 89.81 103 TRP A C 1
ATOM 799 O O . TRP A 1 103 ? 8.874 4.796 -14.878 1.00 89.81 103 TRP A O 1
ATOM 809 N N . ILE A 1 104 ? 9.742 2.951 -15.805 1.00 93.88 104 ILE A N 1
ATOM 810 C CA . ILE A 1 104 ? 9.169 2.004 -14.834 1.00 93.88 104 ILE A CA 1
ATOM 811 C C . ILE A 1 104 ? 9.618 2.301 -13.388 1.00 93.88 104 ILE A C 1
ATOM 813 O O . ILE A 1 104 ? 8.883 2.016 -12.445 1.00 93.88 104 ILE A O 1
ATOM 817 N N . LEU A 1 105 ? 10.777 2.941 -13.196 1.00 93.69 105 LEU A N 1
ATOM 818 C CA . LEU A 1 105 ? 11.253 3.394 -11.887 1.00 93.69 105 LEU A CA 1
ATOM 819 C C . LEU A 1 105 ? 10.334 4.437 -11.233 1.00 93.69 105 LEU A C 1
ATOM 821 O O . LEU A 1 105 ? 10.328 4.547 -10.009 1.00 93.69 105 LEU A O 1
ATOM 825 N N . ALA A 1 106 ? 9.490 5.139 -11.999 1.00 92.69 106 ALA A N 1
ATOM 826 C CA . ALA A 1 106 ? 8.471 6.033 -11.443 1.00 92.69 106 ALA A CA 1
ATOM 827 C C . ALA A 1 106 ? 7.447 5.295 -10.559 1.00 92.69 106 ALA A C 1
ATOM 829 O O . ALA A 1 106 ? 6.832 5.893 -9.678 1.00 92.69 106 ALA A O 1
ATOM 830 N N . PHE A 1 107 ? 7.271 3.988 -10.774 1.00 94.94 107 PHE A N 1
ATOM 831 C CA . PHE A 1 107 ? 6.346 3.164 -10.003 1.00 94.94 107 PHE A CA 1
ATOM 832 C C . PHE A 1 107 ? 6.957 2.630 -8.710 1.00 94.94 107 PHE A C 1
ATOM 834 O O . PHE A 1 107 ? 6.209 2.162 -7.856 1.00 94.94 107 PHE A O 1
ATOM 841 N N . ASP A 1 108 ? 8.278 2.699 -8.544 1.00 95.06 108 ASP A N 1
ATOM 842 C CA . ASP A 1 108 ? 9.014 1.990 -7.494 1.00 95.06 108 ASP A CA 1
ATOM 843 C C . ASP A 1 108 ? 8.438 2.225 -6.088 1.00 95.06 108 ASP A C 1
ATOM 845 O O . ASP A 1 108 ? 8.062 1.275 -5.397 1.00 95.06 108 ASP A O 1
ATOM 849 N N . ALA A 1 109 ? 8.217 3.488 -5.710 1.00 95.38 109 ALA A N 1
ATOM 850 C CA . ALA A 1 109 ? 7.622 3.830 -4.418 1.00 95.38 109 ALA A CA 1
ATOM 851 C C . ALA A 1 109 ? 6.215 3.224 -4.229 1.00 95.38 109 ALA A C 1
ATOM 853 O O . ALA A 1 109 ? 5.875 2.746 -3.147 1.00 95.38 109 ALA A O 1
ATOM 854 N N . THR A 1 110 ? 5.404 3.196 -5.290 1.00 96.19 110 THR A N 1
ATOM 855 C CA . THR A 1 110 ? 4.030 2.664 -5.255 1.00 96.19 110 THR A CA 1
ATOM 856 C C . THR A 1 110 ? 4.026 1.141 -5.149 1.00 96.19 110 THR A C 1
ATOM 858 O O . THR A 1 110 ? 3.288 0.572 -4.346 1.00 96.19 110 THR A O 1
ATOM 861 N N . LEU A 1 111 ? 4.868 0.471 -5.938 1.00 97.12 111 LEU A N 1
ATOM 862 C CA . LEU A 1 111 ? 4.998 -0.987 -5.933 1.00 97.12 111 LEU A CA 1
ATOM 863 C C . LEU A 1 111 ? 5.532 -1.480 -4.592 1.00 97.12 111 LEU A C 1
ATOM 865 O O . LEU A 1 111 ? 4.989 -2.429 -4.027 1.00 97.12 111 LEU A O 1
ATOM 869 N N . SER A 1 112 ? 6.536 -0.783 -4.061 1.00 96.56 112 SER A N 1
ATOM 870 C CA . SER A 1 112 ? 7.086 -1.029 -2.734 1.00 96.56 112 SER A CA 1
ATOM 871 C C . SER A 1 112 ? 6.009 -0.865 -1.661 1.00 96.56 112 SER A C 1
ATOM 873 O O . SER A 1 112 ? 5.801 -1.772 -0.856 1.00 96.56 112 SER A O 1
ATOM 875 N N . ALA A 1 113 ? 5.231 0.222 -1.694 1.00 96.12 113 ALA A N 1
ATOM 876 C CA . ALA A 1 113 ? 4.135 0.434 -0.749 1.00 96.12 113 ALA A CA 1
ATOM 877 C C . ALA A 1 113 ? 3.085 -0.694 -0.783 1.00 96.12 113 ALA A C 1
ATOM 879 O O . ALA A 1 113 ? 2.633 -1.138 0.275 1.00 96.12 113 ALA A O 1
ATOM 880 N N . TYR A 1 114 ? 2.740 -1.221 -1.964 1.00 96.81 114 TYR A N 1
ATOM 881 C CA . TYR A 1 114 ? 1.795 -2.336 -2.072 1.00 96.81 114 TYR A CA 1
ATOM 882 C C . TYR A 1 114 ? 2.284 -3.627 -1.416 1.00 96.81 114 TYR A C 1
ATOM 884 O O . TYR A 1 114 ? 1.455 -4.337 -0.848 1.00 96.81 114 TYR A O 1
ATOM 892 N N . LEU A 1 115 ? 3.593 -3.912 -1.403 1.00 96.56 115 LEU A N 1
ATOM 893 C CA . LEU A 1 115 ? 4.138 -5.101 -0.728 1.00 96.56 115 LEU A CA 1
ATOM 894 C C . LEU A 1 115 ? 3.687 -5.188 0.737 1.00 96.56 115 LEU A C 1
ATOM 896 O O . LEU A 1 115 ? 3.385 -6.272 1.237 1.00 96.56 115 LEU A O 1
ATOM 900 N N . MET A 1 116 ? 3.573 -4.043 1.413 1.00 96.12 116 MET A N 1
ATOM 901 C CA . MET A 1 116 ? 3.143 -3.949 2.809 1.00 96.12 116 MET A CA 1
ATOM 902 C C . MET A 1 116 ? 1.700 -4.445 3.043 1.00 96.12 116 MET A C 1
ATOM 904 O O . MET A 1 116 ? 1.347 -4.807 4.165 1.00 96.12 116 MET A O 1
ATOM 908 N N . LEU A 1 117 ? 0.854 -4.484 2.009 1.00 94.94 117 LEU A N 1
ATOM 909 C CA . LEU A 1 117 ? -0.554 -4.875 2.140 1.00 94.94 117 LEU A CA 1
ATOM 910 C C . LEU A 1 117 ? -0.756 -6.392 2.269 1.00 94.94 117 LEU A C 1
ATOM 912 O O . LEU A 1 117 ? -1.810 -6.818 2.737 1.00 94.94 117 LEU A O 1
ATOM 916 N N . TRP A 1 118 ? 0.223 -7.222 1.890 1.00 94.62 118 TRP A N 1
ATOM 917 C CA . TRP A 1 118 ? 0.143 -8.682 2.089 1.00 94.62 118 TRP A CA 1
ATOM 918 C C . TRP A 1 118 ? 1.403 -9.331 2.661 1.00 94.62 118 TRP A C 1
ATOM 920 O O . TRP A 1 118 ? 1.363 -10.523 2.967 1.00 94.62 118 TRP A O 1
ATOM 930 N N . LEU A 1 119 ? 2.506 -8.598 2.806 1.00 95.50 119 LEU A N 1
ATOM 931 C CA . LEU A 1 119 ? 3.724 -9.092 3.442 1.00 95.50 119 LEU A CA 1
ATOM 932 C C . LEU A 1 119 ? 3.857 -8.547 4.862 1.00 95.50 119 LEU A C 1
ATOM 934 O O . LEU A 1 119 ? 3.287 -7.519 5.229 1.00 95.50 119 LEU A O 1
ATOM 938 N N . THR A 1 120 ? 4.642 -9.244 5.680 1.00 95.62 120 THR A N 1
ATOM 939 C CA . THR A 1 120 ? 5.061 -8.703 6.974 1.00 95.62 120 THR A CA 1
ATOM 940 C C . THR A 1 120 ? 5.996 -7.505 6.756 1.00 95.62 120 THR A C 1
ATOM 942 O O . THR A 1 120 ? 6.673 -7.447 5.727 1.00 95.62 120 THR A O 1
ATOM 945 N N . PRO A 1 121 ? 6.088 -6.552 7.706 1.00 94.38 121 PRO A N 1
ATOM 946 C CA . PRO A 1 121 ? 6.892 -5.337 7.535 1.00 94.38 121 PRO A CA 1
ATOM 947 C C . PRO A 1 121 ? 8.342 -5.601 7.111 1.00 94.38 121 PRO A C 1
ATOM 949 O O . PRO A 1 121 ? 8.850 -4.953 6.202 1.00 94.38 121 PRO A O 1
ATOM 952 N N . TRP A 1 122 ? 8.982 -6.605 7.714 1.00 95.69 122 TRP A N 1
ATOM 953 C CA . TRP A 1 122 ? 10.357 -6.990 7.392 1.00 95.69 122 TRP A CA 1
ATOM 954 C C . TRP A 1 122 ? 10.496 -7.575 5.985 1.00 95.69 122 TRP A C 1
ATOM 956 O O . TRP A 1 122 ? 11.438 -7.240 5.271 1.00 95.69 122 TRP A O 1
ATOM 966 N N . VAL A 1 123 ? 9.541 -8.405 5.554 1.00 97.31 123 VAL A N 1
ATOM 967 C CA . VAL A 1 123 ? 9.551 -8.989 4.205 1.00 97.31 123 VAL A CA 1
ATOM 968 C C . VAL A 1 123 ? 9.228 -7.925 3.152 1.00 97.31 123 VAL A C 1
ATOM 970 O O . VAL A 1 123 ? 9.837 -7.927 2.088 1.00 97.31 123 VAL A O 1
ATOM 973 N N . ALA A 1 124 ? 8.340 -6.972 3.450 1.00 96.69 124 ALA A N 1
ATOM 974 C CA . ALA A 1 124 ? 8.070 -5.828 2.578 1.00 96.69 124 ALA A CA 1
ATOM 975 C C . ALA A 1 124 ? 9.300 -4.914 2.431 1.00 96.69 124 ALA A C 1
ATOM 977 O O . ALA A 1 124 ? 9.615 -4.480 1.323 1.00 96.69 124 ALA A O 1
ATOM 978 N N . ALA A 1 125 ? 10.029 -4.667 3.523 1.00 96.44 125 ALA A N 1
ATOM 979 C CA . ALA A 1 125 ? 11.274 -3.905 3.503 1.00 96.44 125 ALA A CA 1
ATOM 980 C C . ALA A 1 125 ? 12.360 -4.604 2.667 1.00 96.44 125 ALA A C 1
ATOM 982 O O . ALA A 1 125 ? 12.950 -3.984 1.785 1.00 96.44 125 ALA A O 1
ATOM 983 N N . ALA A 1 126 ? 12.568 -5.910 2.871 1.00 96.94 126 ALA A N 1
ATOM 984 C CA . ALA A 1 126 ? 13.486 -6.699 2.051 1.00 96.94 126 ALA A CA 1
ATOM 985 C C . ALA A 1 126 ? 13.065 -6.707 0.571 1.00 96.94 126 ALA A C 1
ATOM 987 O O . ALA A 1 126 ? 13.892 -6.494 -0.310 1.00 96.94 126 ALA A O 1
ATOM 988 N N . GLY A 1 127 ? 11.769 -6.877 0.295 1.00 97.00 127 GLY A N 1
ATOM 989 C CA . GLY A 1 127 ? 11.217 -6.816 -1.057 1.00 97.00 127 GLY A CA 1
ATOM 990 C C . GLY A 1 127 ? 11.426 -5.456 -1.726 1.00 97.00 127 GLY A C 1
ATOM 991 O O . GLY A 1 127 ? 11.747 -5.416 -2.904 1.00 97.00 127 GLY A O 1
ATOM 992 N N . THR A 1 128 ? 11.333 -4.356 -0.978 1.00 96.81 128 THR A N 1
ATOM 993 C CA . THR A 1 128 ? 11.623 -2.998 -1.477 1.00 96.81 128 THR A CA 1
ATOM 994 C C . THR A 1 128 ? 13.084 -2.864 -1.909 1.00 96.81 128 THR A C 1
ATOM 996 O O . THR A 1 128 ? 13.365 -2.337 -2.981 1.00 96.81 128 THR A O 1
ATOM 999 N N . LEU A 1 129 ? 14.023 -3.407 -1.125 1.00 97.06 129 LEU A N 1
ATOM 1000 C CA . LEU A 1 129 ? 15.439 -3.436 -1.510 1.00 97.06 129 LEU A CA 1
ATOM 1001 C C . LEU A 1 129 ? 15.670 -4.291 -2.760 1.00 97.06 129 LEU A C 1
ATOM 1003 O O . LEU A 1 129 ? 16.445 -3.897 -3.627 1.00 97.06 129 LEU A O 1
ATOM 1007 N N . VAL A 1 130 ? 14.975 -5.428 -2.871 1.00 97.38 130 VAL A N 1
ATOM 1008 C CA . VAL A 1 130 ? 15.009 -6.262 -4.079 1.00 97.38 130 VAL A CA 1
ATOM 1009 C C . VAL A 1 130 ? 14.502 -5.473 -5.285 1.00 97.38 130 VAL A C 1
ATOM 1011 O O . VAL A 1 130 ? 15.200 -5.435 -6.291 1.00 97.38 130 VAL A O 1
ATOM 1014 N N . ILE A 1 131 ? 13.348 -4.801 -5.186 1.00 96.69 131 ILE A N 1
ATOM 1015 C CA . ILE A 1 131 ? 12.797 -3.967 -6.268 1.00 96.69 131 ILE A CA 1
ATOM 1016 C C . ILE A 1 131 ? 13.818 -2.909 -6.706 1.00 96.69 131 ILE A C 1
ATOM 1018 O O . ILE A 1 131 ? 14.090 -2.799 -7.902 1.00 96.69 131 ILE A O 1
ATOM 1022 N N . ALA A 1 132 ? 14.435 -2.199 -5.756 1.00 95.94 132 ALA A N 1
ATOM 1023 C CA . ALA A 1 132 ? 15.401 -1.143 -6.050 1.00 95.94 132 ALA A CA 1
ATOM 1024 C C . ALA A 1 132 ? 16.599 -1.643 -6.881 1.00 95.94 132 ALA A C 1
ATOM 1026 O O . ALA A 1 132 ? 17.094 -0.916 -7.738 1.00 95.94 132 ALA A O 1
ATOM 1027 N N . VAL A 1 133 ? 17.052 -2.887 -6.679 1.00 97.19 133 VAL A N 1
ATOM 1028 C CA . VAL A 1 133 ? 18.199 -3.445 -7.421 1.00 97.19 133 VAL A CA 1
ATOM 1029 C C . VAL A 1 133 ? 17.827 -4.118 -8.747 1.00 97.19 133 VAL A C 1
ATOM 1031 O O . VAL A 1 133 ? 18.725 -4.419 -9.532 1.00 97.19 133 VAL A O 1
ATOM 1034 N N . LEU A 1 134 ? 16.539 -4.327 -9.056 1.00 97.88 134 LEU A N 1
ATOM 1035 C CA . LEU A 1 134 ? 16.128 -5.042 -10.276 1.00 97.88 134 LEU A CA 1
ATOM 1036 C C . LEU A 1 134 ? 16.562 -4.342 -11.565 1.00 97.88 134 LEU A C 1
ATOM 1038 O O . LEU A 1 134 ? 16.979 -5.014 -12.506 1.00 97.88 134 LEU A O 1
ATOM 1042 N N . VAL A 1 135 ? 16.484 -3.012 -11.621 1.00 97.19 135 VAL A N 1
ATOM 1043 C CA . VAL A 1 135 ? 16.898 -2.251 -12.810 1.00 97.19 135 VAL A CA 1
ATOM 1044 C C . VAL A 1 135 ? 18.420 -2.297 -13.022 1.00 97.19 135 VAL A C 1
ATOM 1046 O O . VAL A 1 135 ? 18.833 -2.635 -14.131 1.00 97.19 135 VAL A O 1
ATOM 1049 N N . PRO A 1 136 ? 19.276 -2.057 -12.005 1.00 97.19 136 PRO A N 1
ATOM 1050 C CA . PRO A 1 136 ? 20.716 -2.300 -12.121 1.00 97.19 136 PRO A CA 1
ATOM 1051 C C . PRO A 1 136 ? 21.070 -3.727 -12.543 1.00 97.19 136 PRO A C 1
ATOM 1053 O O . PRO A 1 136 ? 21.950 -3.918 -13.377 1.00 97.19 136 PRO A O 1
ATOM 1056 N N . VAL A 1 137 ? 20.378 -4.731 -11.993 1.00 98.06 137 VAL A N 1
ATOM 1057 C CA . VAL A 1 137 ? 20.576 -6.137 -12.371 1.00 98.06 137 VAL A CA 1
ATOM 1058 C C . VAL A 1 137 ? 20.187 -6.362 -13.831 1.00 98.06 137 VAL A C 1
ATOM 1060 O O . VAL A 1 137 ? 20.938 -7.000 -14.562 1.00 98.06 137 VAL A O 1
ATOM 1063 N N . SER A 1 138 ? 19.061 -5.804 -14.282 1.00 97.62 138 SER A N 1
ATOM 1064 C CA . SER A 1 138 ? 18.651 -5.840 -15.689 1.00 97.62 138 SER A CA 1
ATOM 1065 C C . SER A 1 138 ? 19.732 -5.245 -16.596 1.00 97.62 138 SER A C 1
ATOM 1067 O O . SER A 1 138 ? 20.143 -5.887 -17.560 1.00 97.62 138 SER A O 1
ATOM 1069 N N . ALA A 1 139 ? 20.253 -4.062 -16.254 1.00 95.81 139 ALA A N 1
ATOM 1070 C CA . ALA A 1 139 ? 21.335 -3.425 -17.000 1.00 95.81 139 ALA A CA 1
ATOM 1071 C C . ALA A 1 139 ? 22.576 -4.325 -17.063 1.00 95.81 139 ALA A C 1
ATOM 1073 O O . ALA A 1 139 ? 23.055 -4.664 -18.140 1.00 95.81 139 ALA A O 1
ATOM 1074 N N . LEU A 1 140 ? 23.044 -4.820 -15.917 1.00 96.62 140 LEU A N 1
ATOM 1075 C CA . LEU A 1 140 ? 24.211 -5.697 -15.865 1.00 96.62 140 LEU A CA 1
ATOM 1076 C C . LEU A 1 140 ? 24.045 -6.948 -16.747 1.00 96.62 140 LEU A C 1
ATOM 1078 O O . LEU A 1 140 ? 24.981 -7.320 -17.450 1.00 96.62 140 LEU A O 1
ATOM 1082 N N . LEU A 1 141 ? 22.861 -7.571 -16.736 1.00 97.19 141 LEU A N 1
ATOM 1083 C CA . LEU A 1 141 ? 22.576 -8.790 -17.497 1.00 97.19 141 LEU A CA 1
ATOM 1084 C C . LEU A 1 141 ? 22.499 -8.566 -19.013 1.00 97.19 141 LEU A C 1
ATOM 1086 O O . LEU A 1 141 ? 22.937 -9.434 -19.765 1.00 97.19 141 LEU A O 1
ATOM 1090 N N . PHE A 1 142 ? 21.934 -7.443 -19.469 1.00 95.38 142 PHE A N 1
ATOM 1091 C CA . PHE A 1 142 ? 21.650 -7.220 -20.895 1.00 95.38 142 PHE A CA 1
ATOM 1092 C C . PHE A 1 142 ? 22.618 -6.254 -21.586 1.00 95.38 142 PHE A C 1
ATOM 1094 O O . PHE A 1 142 ? 22.835 -6.384 -22.789 1.00 95.38 142 PHE A O 1
ATOM 1101 N N . THR A 1 143 ? 23.231 -5.320 -20.855 1.00 92.25 143 THR A N 1
ATOM 1102 C CA . THR A 1 143 ? 24.204 -4.352 -21.396 1.00 92.25 143 THR A CA 1
ATOM 1103 C C . THR A 1 143 ? 25.637 -4.601 -20.923 1.00 92.25 143 THR A C 1
ATOM 1105 O O . THR A 1 143 ? 26.553 -3.947 -21.412 1.00 92.25 143 THR A O 1
ATOM 1108 N N . GLY A 1 144 ? 25.864 -5.540 -19.995 1.00 94.12 144 GLY A N 1
ATOM 1109 C CA . GLY A 1 144 ? 27.202 -5.895 -19.494 1.00 94.12 144 GLY A CA 1
ATOM 1110 C C . GLY A 1 144 ? 27.803 -4.896 -18.497 1.00 94.12 144 GLY A C 1
ATOM 1111 O O . GLY A 1 144 ? 28.942 -5.061 -18.067 1.00 94.12 144 GLY A O 1
ATOM 1112 N N . GLY A 1 145 ? 27.046 -3.872 -18.103 1.00 94.62 145 GLY A N 1
ATOM 1113 C CA . GLY A 1 145 ? 27.464 -2.835 -17.163 1.00 94.62 145 GLY A CA 1
ATOM 1114 C C . GLY A 1 145 ? 26.271 -2.016 -16.679 1.00 94.62 145 GLY A C 1
ATOM 1115 O O . GLY A 1 145 ? 25.214 -2.033 -17.307 1.00 94.62 145 GLY A O 1
ATOM 1116 N N . ILE A 1 146 ? 26.429 -1.319 -15.551 1.00 95.94 146 ILE A N 1
ATOM 1117 C CA . ILE A 1 146 ? 25.369 -0.487 -14.968 1.00 95.94 146 ILE A CA 1
ATOM 1118 C C . ILE A 1 146 ? 25.592 0.969 -15.407 1.00 95.94 146 ILE A C 1
ATOM 1120 O O . ILE A 1 146 ? 26.617 1.544 -15.039 1.00 95.94 146 ILE A O 1
ATOM 1124 N N . PRO A 1 147 ? 24.656 1.585 -16.153 1.00 95.12 147 PRO A N 1
ATOM 1125 C CA . PRO A 1 147 ? 24.751 2.986 -16.548 1.00 95.12 147 PRO A CA 1
ATOM 1126 C C . PRO A 1 147 ? 24.899 3.925 -15.351 1.00 95.12 147 PRO A C 1
ATOM 1128 O O . PRO A 1 147 ? 24.239 3.745 -14.321 1.00 95.12 147 PRO A O 1
ATOM 1131 N N . GLN A 1 148 ? 25.699 4.983 -15.504 1.00 94.62 148 GLN A N 1
ATOM 1132 C CA . GLN A 1 148 ? 25.958 5.932 -14.418 1.00 94.62 148 GLN A CA 1
ATOM 1133 C C . GLN A 1 148 ? 24.678 6.631 -13.939 1.00 94.62 148 GLN A C 1
ATOM 1135 O O . GLN A 1 148 ? 24.525 6.878 -12.743 1.00 94.62 148 GLN A O 1
ATOM 1140 N N . VAL A 1 149 ? 23.726 6.893 -14.844 1.00 94.38 149 VAL A N 1
ATOM 1141 C CA . VAL A 1 149 ? 22.421 7.473 -14.488 1.00 94.38 149 VAL A CA 1
ATOM 1142 C C . VAL A 1 149 ? 21.631 6.564 -13.538 1.00 94.38 149 VAL A C 1
ATOM 1144 O O . VAL A 1 149 ? 21.018 7.050 -12.590 1.00 94.38 149 VAL A O 1
ATOM 1147 N N . VAL A 1 150 ? 21.699 5.241 -13.737 1.00 95.69 150 VAL A N 1
ATOM 1148 C CA . VAL A 1 150 ? 21.031 4.251 -12.879 1.00 95.69 150 VAL A CA 1
ATOM 1149 C C . VAL A 1 150 ? 21.709 4.209 -11.512 1.00 95.69 150 VAL A C 1
ATOM 1151 O O . VAL A 1 150 ? 21.023 4.273 -10.494 1.00 95.69 150 VAL A O 1
ATOM 1154 N N . LEU A 1 151 ? 23.046 4.183 -11.472 1.00 95.75 151 LEU A N 1
ATOM 1155 C CA . LEU A 1 151 ? 23.808 4.217 -10.217 1.00 95.75 151 LEU A CA 1
ATOM 1156 C C . LEU A 1 151 ? 23.524 5.481 -9.399 1.00 95.75 151 LEU A C 1
ATOM 115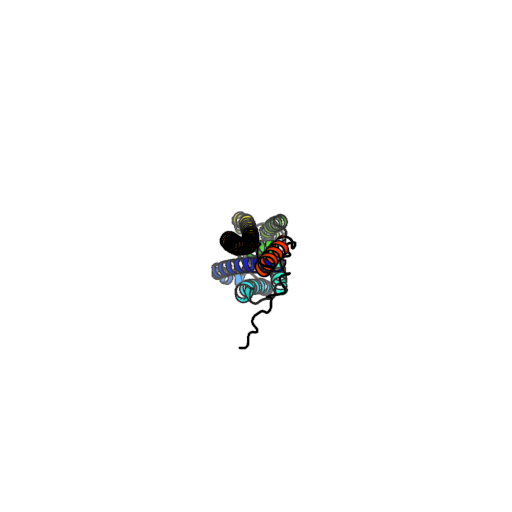8 O O . LEU A 1 151 ? 23.320 5.393 -8.190 1.00 95.75 151 LEU A O 1
ATOM 1162 N N . ALA A 1 152 ? 23.464 6.644 -10.049 1.00 95.88 152 ALA A N 1
ATOM 1163 C CA . ALA A 1 152 ? 23.175 7.913 -9.387 1.00 95.88 152 ALA A CA 1
ATOM 1164 C C . ALA A 1 152 ? 21.757 7.967 -8.789 1.00 95.88 152 ALA A C 1
ATOM 1166 O O . ALA A 1 152 ? 21.541 8.641 -7.783 1.00 95.88 152 ALA A O 1
ATOM 1167 N N . ALA A 1 153 ? 20.798 7.241 -9.372 1.00 94.56 153 ALA A N 1
ATOM 1168 C CA . ALA A 1 153 ? 19.420 7.183 -8.889 1.00 94.56 153 ALA A CA 1
ATOM 1169 C C . ALA A 1 153 ? 19.210 6.179 -7.742 1.00 94.56 153 ALA A C 1
ATOM 1171 O O . ALA A 1 153 ? 18.261 6.318 -6.968 1.00 94.56 153 ALA A O 1
ATOM 1172 N N . MET A 1 154 ? 20.092 5.183 -7.593 1.00 94.94 154 MET A N 1
ATOM 1173 C CA . MET A 1 154 ? 19.947 4.113 -6.598 1.00 94.94 154 MET A CA 1
ATOM 1174 C C . MET A 1 154 ? 19.696 4.592 -5.163 1.00 94.94 154 MET A C 1
ATOM 1176 O O . MET A 1 154 ? 18.796 4.037 -4.530 1.00 94.94 154 MET A O 1
ATOM 1180 N N . PRO A 1 155 ? 20.396 5.615 -4.625 1.00 95.94 155 PRO A N 1
ATOM 1181 C CA . PRO A 1 155 ? 20.135 6.086 -3.266 1.00 95.94 155 PRO A CA 1
ATOM 1182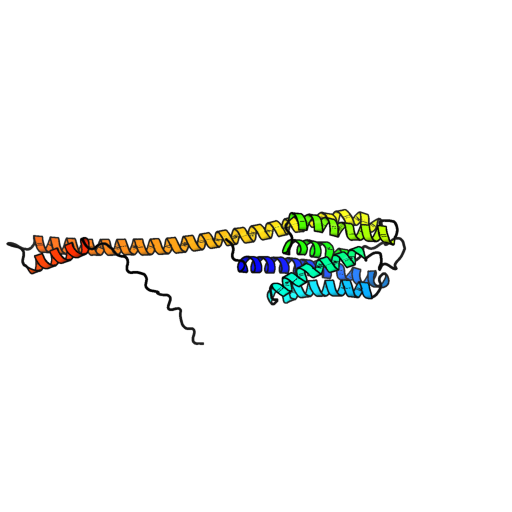 C C . PRO A 1 155 ? 18.684 6.535 -3.057 1.00 95.94 155 PRO A C 1
ATOM 1184 O O . PRO A 1 155 ? 18.092 6.246 -2.017 1.00 95.94 155 PRO A O 1
ATOM 1187 N N . VAL A 1 156 ? 18.086 7.185 -4.062 1.00 94.62 156 VAL A N 1
ATOM 1188 C CA . VAL A 1 156 ? 16.684 7.622 -4.019 1.00 94.62 156 VAL A CA 1
ATOM 1189 C C . VAL A 1 156 ? 15.755 6.410 -3.981 1.00 94.62 156 VAL A C 1
ATOM 1191 O O . VAL A 1 156 ? 14.867 6.348 -3.136 1.00 94.62 156 VAL A O 1
ATOM 1194 N N . HIS A 1 157 ? 15.999 5.403 -4.817 1.00 94.06 157 HIS A N 1
ATOM 1195 C CA . HIS A 1 157 ? 15.186 4.185 -4.851 1.00 94.06 157 HIS A CA 1
ATOM 1196 C C . HIS A 1 157 ? 15.321 3.338 -3.579 1.00 94.06 157 HIS A C 1
ATOM 1198 O O . HIS A 1 157 ? 14.330 2.862 -3.031 1.00 94.06 157 HIS A O 1
ATOM 1204 N N . MET A 1 158 ? 16.526 3.233 -3.014 1.00 93.56 158 MET A N 1
ATOM 1205 C CA . MET A 1 158 ? 16.746 2.568 -1.725 1.00 93.56 158 MET A CA 1
ATOM 1206 C C . MET A 1 158 ? 16.052 3.301 -0.569 1.00 93.56 158 MET A C 1
ATOM 1208 O O . MET A 1 158 ? 15.588 2.661 0.378 1.00 93.56 158 MET A O 1
ATOM 1212 N N . SER A 1 159 ? 15.919 4.630 -0.655 1.00 94.62 159 SER A N 1
ATOM 1213 C CA . SER A 1 159 ? 15.201 5.421 0.352 1.00 94.62 159 SER A CA 1
ATOM 1214 C C . SER A 1 159 ? 13.703 5.094 0.436 1.00 94.62 159 SER A C 1
ATOM 1216 O O . SER A 1 159 ? 13.071 5.411 1.447 1.00 94.62 159 SER A O 1
ATOM 1218 N N . ASN A 1 160 ? 13.138 4.369 -0.543 1.00 94.00 160 ASN A N 1
ATOM 1219 C CA . ASN A 1 160 ? 11.735 3.947 -0.524 1.00 94.00 160 ASN A CA 1
ATOM 1220 C C . ASN A 1 160 ? 11.379 3.029 0.656 1.00 94.00 160 ASN A C 1
ATOM 1222 O O . ASN A 1 160 ? 10.206 2.922 1.017 1.00 94.00 160 ASN A O 1
ATOM 1226 N N . ILE A 1 161 ? 12.368 2.444 1.341 1.00 94.25 161 ILE A N 1
ATOM 1227 C CA . ILE A 1 161 ? 12.158 1.756 2.624 1.00 94.25 161 ILE A CA 1
ATOM 1228 C C . ILE A 1 161 ? 11.517 2.676 3.683 1.00 94.25 161 ILE A C 1
ATOM 1230 O O . ILE A 1 161 ? 10.750 2.215 4.531 1.00 94.25 161 ILE A O 1
ATOM 1234 N N . GLY A 1 162 ? 11.760 3.989 3.596 1.00 92.75 162 GLY A N 1
ATOM 1235 C CA . GLY A 1 162 ? 11.123 5.000 4.437 1.00 92.75 162 GLY A CA 1
ATOM 1236 C C . GLY A 1 162 ? 9.605 5.056 4.249 1.00 92.75 162 GLY A C 1
ATOM 1237 O O . GLY A 1 162 ? 8.877 5.196 5.232 1.00 92.75 162 GLY A O 1
ATOM 1238 N N . PHE A 1 163 ? 9.102 4.848 3.024 1.00 90.69 163 PHE A N 1
ATOM 1239 C CA . PHE A 1 163 ? 7.659 4.748 2.780 1.00 90.69 163 PHE A CA 1
ATOM 1240 C C . PHE A 1 163 ? 7.057 3.519 3.463 1.00 90.69 163 PHE A C 1
ATOM 1242 O O . PHE A 1 163 ? 5.979 3.620 4.047 1.00 90.69 163 PHE A O 1
ATOM 1249 N N . ILE A 1 164 ? 7.757 2.378 3.462 1.00 93.44 164 ILE A N 1
ATOM 1250 C CA . ILE A 1 164 ? 7.307 1.180 4.188 1.00 93.44 164 ILE A CA 1
ATOM 1251 C C . ILE A 1 164 ? 7.180 1.485 5.678 1.00 93.44 164 ILE A C 1
ATOM 1253 O O . ILE A 1 164 ? 6.132 1.223 6.267 1.00 93.44 164 ILE A O 1
ATOM 1257 N N . ALA A 1 165 ? 8.209 2.085 6.282 1.00 94.25 165 ALA A N 1
ATOM 1258 C CA . ALA A 1 165 ? 8.181 2.462 7.692 1.00 94.25 165 ALA A CA 1
ATOM 1259 C C . ALA A 1 165 ? 7.017 3.419 8.007 1.00 94.25 165 ALA A C 1
ATOM 1261 O O . ALA A 1 165 ? 6.287 3.206 8.978 1.00 94.25 165 ALA A O 1
ATOM 1262 N N . LEU A 1 166 ? 6.792 4.421 7.149 1.00 95.00 166 LEU A N 1
ATOM 1263 C CA . LEU A 1 166 ? 5.692 5.373 7.281 1.00 95.00 166 LEU A CA 1
ATOM 1264 C C . LEU A 1 166 ? 4.328 4.670 7.258 1.00 95.00 166 LEU A C 1
ATOM 1266 O O . LEU A 1 166 ? 3.518 4.863 8.166 1.00 95.00 166 LEU A O 1
ATOM 1270 N N . PHE A 1 167 ? 4.064 3.830 6.256 1.00 94.25 167 PHE A N 1
ATOM 1271 C CA . PHE A 1 167 ? 2.772 3.155 6.134 1.00 94.25 167 PHE A CA 1
ATOM 1272 C C . PHE A 1 167 ? 2.550 2.093 7.217 1.00 94.25 167 PHE A C 1
ATOM 1274 O O . PHE A 1 167 ? 1.426 1.949 7.705 1.00 94.25 167 PHE A O 1
ATOM 1281 N N . VAL A 1 168 ? 3.607 1.408 7.662 1.00 94.25 168 VAL A N 1
ATOM 1282 C CA . VAL A 1 168 ? 3.561 0.519 8.834 1.00 94.25 168 VAL A CA 1
ATOM 1283 C C . VAL A 1 168 ? 3.165 1.301 10.083 1.00 94.25 168 VAL A C 1
ATOM 1285 O O . VAL A 1 168 ? 2.251 0.877 10.793 1.00 94.25 168 VAL A O 1
ATOM 1288 N N . GLY A 1 169 ? 3.778 2.466 10.309 1.00 95.25 169 GLY A N 1
ATOM 1289 C CA . GLY A 1 169 ? 3.426 3.364 11.407 1.00 95.25 169 GLY A CA 1
ATOM 1290 C C . GLY A 1 169 ? 1.969 3.826 11.342 1.00 95.25 169 GLY A C 1
ATOM 1291 O O . GLY A 1 169 ? 1.239 3.704 12.326 1.00 95.25 169 GLY A O 1
ATOM 1292 N N . ILE A 1 170 ? 1.503 4.270 10.169 1.00 95.06 170 ILE A N 1
ATOM 1293 C CA . ILE A 1 170 ? 0.107 4.687 9.953 1.00 95.06 170 ILE A CA 1
ATOM 1294 C C . ILE A 1 170 ? -0.861 3.534 10.247 1.00 95.06 170 ILE A C 1
ATOM 1296 O O . ILE A 1 170 ? -1.855 3.729 10.950 1.00 95.06 170 ILE A O 1
ATOM 1300 N N . ARG A 1 171 ? -0.575 2.320 9.758 1.00 94.25 171 ARG A N 1
ATOM 1301 C CA . ARG A 1 171 ? -1.419 1.143 10.007 1.00 94.25 171 ARG A CA 1
ATOM 1302 C C . ARG A 1 171 ? -1.491 0.808 11.491 1.00 94.25 171 ARG A C 1
ATOM 1304 O O . ARG A 1 171 ? -2.590 0.607 12.008 1.00 94.25 171 ARG A O 1
ATOM 1311 N N . ALA A 1 172 ? -0.348 0.786 12.176 1.00 93.81 172 ALA A N 1
ATOM 1312 C CA . ALA A 1 172 ? -0.278 0.533 13.612 1.00 93.81 172 ALA A CA 1
ATOM 1313 C C . ALA A 1 172 ? -1.067 1.586 14.407 1.00 93.81 172 ALA A C 1
ATOM 1315 O O . ALA A 1 172 ? -1.872 1.228 15.268 1.00 93.81 172 ALA A O 1
ATOM 1316 N N . GLN A 1 173 ? -0.921 2.866 14.055 1.00 94.69 173 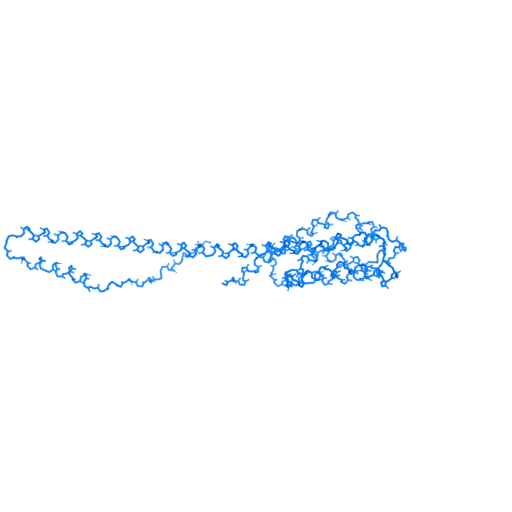GLN A N 1
ATOM 1317 C CA . GLN A 1 173 ? -1.648 3.964 14.686 1.00 94.69 173 GLN A CA 1
ATOM 1318 C C . GLN A 1 173 ? -3.164 3.832 14.485 1.00 94.69 173 GLN A C 1
ATOM 1320 O O . GLN A 1 173 ? -3.921 3.936 15.447 1.00 94.69 173 GLN A O 1
ATOM 1325 N N . MET A 1 174 ? -3.627 3.540 13.263 1.00 93.69 174 MET A N 1
ATOM 1326 C CA . MET A 1 174 ? -5.056 3.359 12.972 1.00 93.69 174 MET A CA 1
ATOM 1327 C C . MET A 1 174 ? -5.673 2.194 13.759 1.00 93.69 174 MET A C 1
ATOM 1329 O O . MET A 1 174 ? -6.789 2.312 14.271 1.00 93.69 174 MET A O 1
ATOM 1333 N N . ILE A 1 175 ? -4.945 1.081 13.871 1.00 93.81 175 ILE A N 1
ATOM 1334 C CA . ILE A 1 175 ? -5.327 -0.083 14.682 1.00 93.81 175 ILE A CA 1
ATOM 1335 C C . ILE A 1 175 ? -5.432 0.322 16.159 1.00 93.81 175 ILE A C 1
ATOM 1337 O O . ILE A 1 175 ? -6.464 0.069 16.789 1.00 93.81 175 ILE A O 1
ATOM 1341 N N . ALA A 1 176 ? -4.410 0.993 16.695 1.00 93.06 176 ALA A N 1
ATOM 1342 C CA . ALA A 1 176 ? -4.378 1.439 18.084 1.00 93.06 176 ALA A CA 1
ATOM 1343 C C . ALA A 1 176 ? -5.543 2.392 18.396 1.00 93.06 176 ALA A C 1
ATOM 1345 O O . ALA A 1 176 ? -6.308 2.139 19.328 1.00 93.06 176 ALA A O 1
ATOM 1346 N N . THR A 1 177 ? -5.767 3.417 17.568 1.00 93.94 177 THR A N 1
ATOM 1347 C CA . THR A 1 177 ? -6.873 4.371 17.752 1.00 93.94 177 THR A CA 1
ATOM 1348 C C . THR A 1 177 ? -8.236 3.680 17.736 1.00 93.94 177 THR A C 1
ATOM 1350 O O . THR A 1 177 ? -9.084 3.980 18.575 1.00 93.94 177 THR A O 1
ATOM 1353 N N . ARG A 1 178 ? -8.463 2.710 16.837 1.00 91.19 178 ARG A N 1
ATOM 1354 C CA . ARG A 1 178 ? -9.730 1.961 16.819 1.00 91.19 178 ARG A CA 1
ATOM 1355 C C . ARG A 1 178 ? -9.907 1.069 18.038 1.00 91.19 178 ARG A C 1
ATOM 1357 O O . ARG A 1 178 ? -11.007 1.015 18.582 1.00 91.19 178 ARG A O 1
ATOM 1364 N N . SER A 1 179 ? -8.853 0.389 18.485 1.00 91.75 179 SER A N 1
ATOM 1365 C CA . SER A 1 179 ? -8.932 -0.419 19.706 1.00 91.75 179 SER A CA 1
ATOM 1366 C C . SER A 1 179 ? -9.253 0.434 20.938 1.00 91.75 179 SER A C 1
ATOM 1368 O O . SER A 1 179 ? -10.124 0.055 21.722 1.00 91.75 179 SER A O 1
ATOM 1370 N N . ALA A 1 180 ? -8.648 1.622 21.051 1.00 92.00 180 ALA A N 1
ATOM 1371 C CA . ALA A 1 180 ? -8.925 2.573 22.123 1.00 92.00 180 ALA A CA 1
ATOM 1372 C C . ALA A 1 180 ? -10.367 3.102 22.057 1.00 92.00 180 ALA A C 1
ATOM 1374 O O . ALA A 1 180 ? -11.061 3.116 23.072 1.00 92.00 180 ALA A O 1
ATOM 1375 N N . ALA A 1 181 ? -10.859 3.452 20.863 1.00 92.00 181 ALA A N 1
ATOM 1376 C CA . ALA A 1 181 ? -12.235 3.910 20.668 1.00 92.00 181 ALA A CA 1
ATOM 1377 C C . ALA A 1 181 ? -13.269 2.841 21.066 1.00 92.00 181 ALA A C 1
ATOM 1379 O O . ALA A 1 181 ? -14.262 3.152 21.721 1.00 92.00 181 ALA A O 1
ATOM 1380 N N . ARG A 1 182 ? -13.022 1.566 20.732 1.00 90.00 182 ARG A N 1
ATOM 1381 C CA . ARG A 1 182 ? -13.896 0.453 21.142 1.00 90.00 182 ARG A CA 1
ATOM 1382 C C . ARG A 1 182 ? -13.887 0.246 22.656 1.00 90.00 182 ARG A C 1
ATOM 1384 O O . ARG A 1 182 ? -14.950 0.066 23.244 1.00 90.00 182 ARG A O 1
ATOM 1391 N N . ALA A 1 183 ? -12.712 0.286 23.285 1.00 92.19 183 ALA A N 1
ATOM 1392 C CA . ALA A 1 183 ? -12.593 0.160 24.736 1.00 92.19 183 ALA A CA 1
ATOM 1393 C C . ALA A 1 183 ? -13.321 1.306 25.461 1.00 92.19 183 ALA A C 1
ATOM 1395 O O . ALA A 1 183 ? -14.047 1.059 26.423 1.00 92.19 183 ALA A O 1
ATOM 1396 N N . ALA A 1 184 ? -13.200 2.537 24.954 1.00 93.12 184 ALA A N 1
ATOM 1397 C CA . ALA A 1 184 ? -13.915 3.698 25.477 1.00 93.12 184 ALA A CA 1
ATOM 1398 C C . ALA A 1 184 ? -15.439 3.553 25.332 1.00 93.12 184 ALA A C 1
ATOM 1400 O O . ALA A 1 184 ? -16.161 3.761 26.304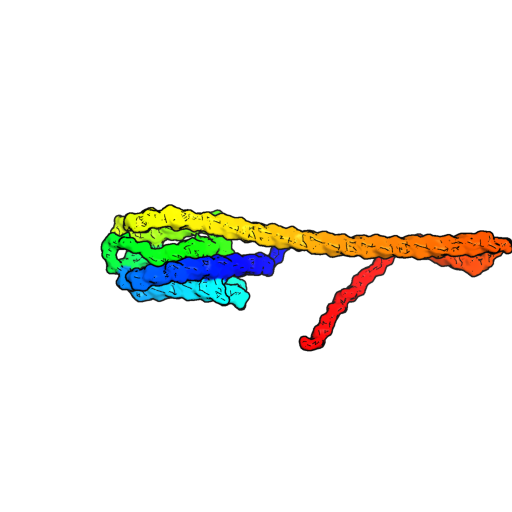 1.00 93.12 184 ALA A O 1
ATOM 1401 N N . ALA A 1 185 ? -15.931 3.116 24.167 1.00 93.00 185 ALA A N 1
ATOM 1402 C CA . ALA A 1 185 ? -17.361 2.893 23.940 1.00 93.00 185 ALA A CA 1
ATOM 1403 C C . ALA A 1 185 ? -17.941 1.815 24.877 1.00 93.00 185 ALA A C 1
ATOM 1405 O O . ALA A 1 185 ? -19.018 1.990 25.446 1.00 93.00 185 ALA A O 1
ATOM 1406 N N . GLN A 1 186 ? -17.205 0.721 25.099 1.00 93.50 186 GLN A N 1
ATOM 1407 C CA . GLN A 1 186 ? -17.596 -0.316 26.059 1.00 93.50 186 GLN A CA 1
ATOM 1408 C C . GLN A 1 186 ? -17.581 0.202 27.503 1.00 93.50 186 GLN A C 1
ATOM 1410 O O . GLN A 1 186 ? -18.483 -0.115 28.280 1.00 93.50 186 GLN A O 1
ATOM 1415 N N . GLY A 1 187 ? -16.584 1.013 27.866 1.00 93.81 187 GLY A N 1
ATOM 1416 C CA . GLY A 1 187 ? -16.515 1.673 29.168 1.00 93.81 187 GLY A CA 1
ATOM 1417 C C . GLY A 1 187 ? -17.703 2.605 29.404 1.00 93.81 187 GLY A C 1
ATOM 1418 O O . GLY A 1 187 ? -18.329 2.542 30.459 1.00 93.81 187 GLY A O 1
ATOM 1419 N N . GLN A 1 188 ? -18.069 3.400 28.398 1.00 93.94 188 GLN A N 1
ATOM 1420 C CA . GLN A 1 188 ? -19.207 4.311 28.465 1.00 93.94 188 GLN A CA 1
ATOM 1421 C C . GLN A 1 188 ? -20.530 3.554 28.620 1.00 93.94 188 GLN A C 1
ATOM 1423 O O . GLN A 1 188 ? -21.315 3.894 29.498 1.00 93.94 188 GLN A O 1
ATOM 1428 N N . ALA A 1 189 ? -20.746 2.471 27.865 1.00 92.81 189 ALA A N 1
ATOM 1429 C CA . ALA A 1 189 ? -21.945 1.639 28.007 1.00 92.81 189 ALA A CA 1
ATOM 1430 C C . ALA A 1 189 ? -22.085 1.040 29.422 1.00 92.81 189 ALA A C 1
ATOM 1432 O O . ALA A 1 189 ? -23.174 1.041 30.005 1.00 92.81 189 ALA A O 1
ATOM 1433 N N . ARG A 1 190 ? -20.972 0.581 30.016 1.00 93.06 190 ARG A N 1
ATOM 1434 C CA . ARG A 1 190 ? -20.948 0.081 31.402 1.00 93.06 190 ARG A CA 1
ATOM 1435 C C . ARG A 1 190 ? -21.237 1.187 32.412 1.00 93.06 190 ARG A C 1
ATOM 1437 O O . ARG A 1 190 ? -22.009 0.964 33.336 1.00 93.06 190 ARG A O 1
ATOM 1444 N N . GLN A 1 191 ? -20.660 2.374 32.225 1.00 93.31 191 GLN A N 1
ATOM 1445 C CA . GLN A 1 191 ? -20.919 3.522 33.096 1.00 93.31 191 GLN A CA 1
ATOM 1446 C C . GLN A 1 191 ? -22.376 3.975 33.030 1.00 93.31 191 GLN A C 1
ATOM 1448 O O . GLN A 1 191 ? -22.965 4.245 34.071 1.00 93.31 191 GLN A O 1
ATOM 1453 N N . THR A 1 192 ? -22.979 4.023 31.840 1.00 93.19 192 THR A N 1
ATOM 1454 C CA . THR A 1 192 ? -24.401 4.354 31.690 1.00 93.19 192 THR A CA 1
ATOM 1455 C C . THR A 1 192 ? -25.276 3.336 32.414 1.00 93.19 192 THR A C 1
ATOM 1457 O O . THR A 1 192 ? -26.165 3.730 33.160 1.00 93.19 192 THR A O 1
ATOM 1460 N N . THR A 1 193 ? -24.982 2.040 32.273 1.00 93.31 193 THR A N 1
ATOM 1461 C CA . THR A 1 193 ? -25.727 0.978 32.972 1.00 93.31 193 THR A CA 1
ATOM 1462 C C . THR A 1 193 ? -25.582 1.104 34.491 1.00 93.31 193 THR A C 1
ATOM 1464 O O . THR A 1 193 ? -26.578 1.114 35.206 1.00 93.31 193 THR A O 1
ATOM 1467 N N . ALA A 1 194 ? -24.358 1.307 34.987 1.00 92.31 194 ALA A N 1
ATOM 1468 C CA . ALA A 1 194 ? -24.094 1.484 36.413 1.00 92.31 194 ALA A CA 1
ATOM 1469 C C . ALA A 1 194 ? -24.765 2.742 36.995 1.00 92.31 194 ALA A C 1
ATOM 1471 O O . ALA A 1 194 ? -25.237 2.710 38.129 1.00 92.31 194 ALA A O 1
ATOM 1472 N N . ARG A 1 195 ? -24.836 3.841 36.228 1.00 92.94 195 ARG A N 1
ATOM 1473 C CA . ARG A 1 195 ? -25.552 5.062 36.633 1.00 92.94 195 ARG A CA 1
ATOM 1474 C C . ARG A 1 195 ? -27.054 4.829 36.733 1.00 92.94 195 ARG A C 1
ATOM 1476 O O . ARG A 1 195 ? -27.632 5.174 37.753 1.00 92.94 195 ARG A O 1
ATOM 1483 N N . VAL A 1 196 ? -27.655 4.185 35.732 1.00 93.25 196 VAL A N 1
ATOM 1484 C CA . VAL A 1 196 ? -29.088 3.847 35.751 1.00 93.25 196 VAL A CA 1
ATOM 1485 C C . VAL A 1 196 ? -29.418 2.933 36.934 1.00 93.25 196 VAL A C 1
ATOM 1487 O O . VAL A 1 196 ? -30.413 3.146 37.622 1.00 93.25 196 VAL A O 1
ATOM 1490 N N . GLU A 1 197 ? -28.570 1.944 37.226 1.00 92.38 197 GLU A N 1
ATOM 1491 C CA . GLU A 1 197 ? -28.746 1.092 38.406 1.00 92.38 197 GLU A CA 1
ATOM 1492 C C . GLU A 1 197 ? -28.623 1.870 39.721 1.00 92.38 197 GLU A C 1
ATOM 1494 O O . GLU A 1 197 ? -29.399 1.628 40.645 1.00 92.38 197 GLU A O 1
ATOM 1499 N N . ALA A 1 198 ? -27.664 2.794 39.824 1.00 92.00 198 ALA A N 1
ATOM 1500 C CA . ALA A 1 198 ? -27.485 3.623 41.013 1.00 92.00 198 ALA A CA 1
ATOM 1501 C C . ALA A 1 198 ? -28.686 4.555 41.243 1.00 92.00 198 ALA A C 1
ATOM 1503 O O . ALA A 1 198 ? -29.214 4.590 42.352 1.00 92.00 198 ALA A O 1
ATOM 1504 N N . GLU A 1 199 ? -29.166 5.230 40.195 1.00 93.31 199 GLU A N 1
ATOM 1505 C CA . GLU A 1 199 ? -30.359 6.087 40.240 1.00 93.31 199 GLU A CA 1
ATOM 1506 C C . GLU A 1 199 ? -31.605 5.292 40.650 1.00 93.31 199 GLU A C 1
ATOM 1508 O O . GLU A 1 199 ? -32.387 5.740 41.490 1.00 93.31 199 GLU A O 1
ATOM 1513 N N . HIS A 1 200 ? -31.773 4.079 40.115 1.00 88.94 200 HIS A N 1
ATOM 1514 C CA . HIS A 1 200 ? -32.892 3.218 40.484 1.00 88.94 200 HIS A CA 1
ATOM 1515 C C . HIS A 1 200 ? -32.823 2.783 41.955 1.00 88.94 200 HIS A C 1
ATOM 1517 O O . HIS A 1 200 ? -33.831 2.852 42.659 1.00 88.94 200 HIS A O 1
ATOM 1523 N N . ARG A 1 201 ? -31.640 2.390 42.452 1.00 89.94 201 ARG A N 1
ATOM 1524 C CA . ARG A 1 201 ? -31.445 2.042 43.873 1.00 89.94 201 ARG A CA 1
ATOM 1525 C C . ARG A 1 201 ? -31.723 3.226 44.790 1.00 89.94 201 ARG A C 1
ATOM 1527 O O . ARG A 1 201 ? -32.358 3.049 45.825 1.00 89.94 201 ARG A O 1
ATOM 1534 N N . GLU A 1 202 ? -31.283 4.421 44.414 1.00 93.75 202 GLU A N 1
ATOM 1535 C CA . GLU A 1 202 ? -31.541 5.635 45.186 1.00 93.75 202 GLU A CA 1
ATOM 1536 C C . GLU A 1 202 ? -33.040 5.962 45.233 1.00 93.75 202 GLU A C 1
ATOM 1538 O O . GLU A 1 202 ? -33.580 6.250 46.301 1.00 93.75 202 GLU A O 1
ATOM 1543 N N . HIS A 1 203 ? -33.734 5.857 44.097 1.00 91.75 203 HIS A N 1
ATOM 1544 C CA . HIS A 1 203 ? -35.176 6.076 44.023 1.00 91.75 203 HIS A CA 1
ATOM 1545 C C . HIS A 1 203 ? -35.955 5.071 44.885 1.00 91.75 203 HIS A C 1
ATOM 1547 O O . HIS A 1 203 ? -36.818 5.469 45.666 1.00 91.75 203 HIS A O 1
ATOM 1553 N N . VAL A 1 204 ? -35.608 3.782 44.806 1.00 90.12 204 VAL A N 1
ATOM 1554 C CA . VAL A 1 204 ? -36.205 2.728 45.644 1.00 90.12 204 VAL A CA 1
ATOM 1555 C C . VAL A 1 204 ? -35.920 2.974 47.125 1.00 90.12 204 VAL A C 1
ATOM 1557 O O . VAL A 1 204 ? -36.833 2.881 47.941 1.00 90.12 204 VAL A O 1
ATOM 1560 N N . SER A 1 205 ? -34.690 3.354 47.482 1.00 88.31 205 SER A N 1
ATOM 1561 C CA . SER A 1 205 ? -34.332 3.683 48.865 1.00 88.31 205 SER A CA 1
ATOM 1562 C C . SER A 1 205 ? -35.154 4.848 49.415 1.00 88.31 205 SER A C 1
ATOM 1564 O O . SER A 1 205 ? -35.549 4.803 50.578 1.00 88.31 205 SER A O 1
ATOM 1566 N N . ARG A 1 206 ? -35.417 5.881 48.602 1.00 91.88 206 ARG A N 1
ATOM 1567 C CA . ARG A 1 206 ? -36.261 7.019 48.995 1.00 91.88 206 ARG A CA 1
ATOM 1568 C C . ARG A 1 206 ? -37.713 6.597 49.214 1.00 91.88 206 ARG A C 1
ATOM 1570 O O . ARG A 1 206 ? -38.256 6.888 50.271 1.00 91.88 206 ARG A O 1
ATOM 1577 N N . MET A 1 207 ? -38.295 5.831 48.288 1.00 89.88 207 MET A N 1
ATOM 1578 C CA . MET A 1 207 ? -39.665 5.316 48.440 1.00 89.88 207 MET A CA 1
ATOM 1579 C C . MET A 1 207 ? -39.829 4.456 49.700 1.00 89.88 207 MET A C 1
ATOM 1581 O O . MET A 1 207 ? -40.790 4.632 50.441 1.00 89.88 207 MET A O 1
ATOM 1585 N N . LEU A 1 208 ? -38.878 3.555 49.973 1.00 87.00 208 LEU A N 1
ATOM 1586 C CA . LEU A 1 208 ? -38.908 2.728 51.183 1.00 87.00 208 LEU A CA 1
ATOM 1587 C C . LEU A 1 208 ? -38.796 3.572 52.457 1.00 87.00 208 LEU A C 1
ATOM 1589 O O . LEU A 1 208 ? -39.481 3.291 53.436 1.00 87.00 208 LEU A O 1
A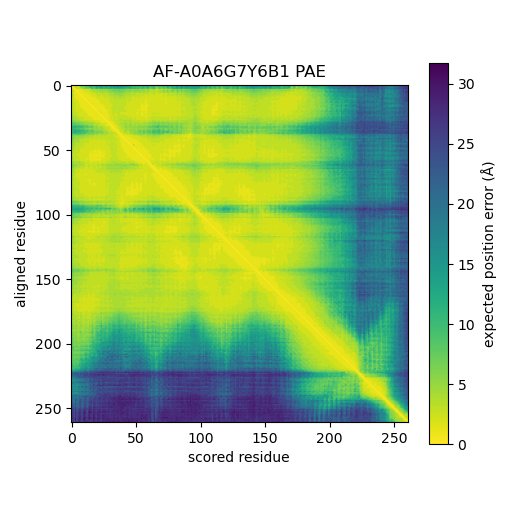TOM 1593 N N . HIS A 1 209 ? -37.942 4.599 52.457 1.00 90.56 209 HIS A N 1
ATOM 1594 C CA . HIS A 1 209 ? -37.790 5.492 53.602 1.00 90.56 209 HIS A CA 1
ATOM 1595 C C . HIS A 1 209 ? -39.078 6.267 53.897 1.00 90.56 209 HIS A C 1
ATOM 1597 O O . HIS A 1 209 ? -39.524 6.283 55.045 1.00 90.56 209 HIS A O 1
ATOM 1603 N N . ASP A 1 210 ? -39.695 6.850 52.869 1.00 92.12 210 ASP A N 1
ATOM 1604 C CA . ASP A 1 210 ? -40.940 7.610 52.999 1.00 92.12 210 ASP A CA 1
ATOM 1605 C C . ASP A 1 210 ? -42.089 6.721 53.499 1.00 92.12 210 ASP A C 1
ATOM 1607 O O . ASP A 1 210 ? -42.835 7.119 54.396 1.00 92.12 210 ASP A O 1
ATOM 1611 N N . GLU A 1 211 ? -42.189 5.487 52.997 1.00 87.12 211 GLU A N 1
ATOM 1612 C CA . GLU A 1 211 ? -43.212 4.530 53.429 1.00 87.12 211 GLU A CA 1
ATOM 1613 C C . GLU A 1 211 ? -43.007 4.094 54.888 1.00 87.12 211 GLU A C 1
ATOM 1615 O O . GLU A 1 211 ? -43.943 4.115 55.690 1.00 87.12 211 GLU A O 1
ATOM 1620 N N . VAL A 1 212 ? -41.767 3.771 55.280 1.00 86.00 212 VAL A N 1
ATOM 1621 C CA . VAL A 1 212 ? -41.436 3.420 56.671 1.00 86.00 212 VAL A CA 1
ATOM 1622 C C . VAL A 1 212 ? -41.739 4.587 57.613 1.00 86.00 212 VAL A C 1
ATOM 1624 O O . VAL A 1 212 ? -42.339 4.381 58.671 1.00 86.00 212 VAL A O 1
ATOM 1627 N N . LEU A 1 213 ? -41.374 5.817 57.240 1.00 86.75 213 LEU A N 1
ATOM 1628 C CA . LEU A 1 213 ? -41.690 7.009 58.029 1.00 86.75 213 LEU A CA 1
ATOM 1629 C C . LEU A 1 213 ? -43.198 7.262 58.121 1.00 86.75 213 LEU A C 1
ATOM 1631 O O . LEU A 1 213 ? -43.683 7.621 59.197 1.00 86.75 213 LEU A O 1
ATOM 1635 N N . SER A 1 214 ? -43.944 7.056 57.035 1.00 85.44 214 SER A N 1
ATOM 1636 C CA . SER A 1 214 ? -45.405 7.170 57.001 1.00 85.44 214 SER A CA 1
ATOM 1637 C C . SER A 1 214 ? -46.060 6.188 57.977 1.00 85.44 214 SER A C 1
ATOM 1639 O O . SER A 1 214 ? -46.827 6.604 58.852 1.00 85.44 214 SER A O 1
ATOM 1641 N N . VAL A 1 215 ? -45.677 4.905 57.922 1.00 82.50 215 VAL A N 1
ATOM 1642 C CA . VAL A 1 215 ? -46.183 3.853 58.821 1.00 82.50 215 VAL A CA 1
ATOM 1643 C C . VAL A 1 215 ? -45.831 4.145 60.282 1.00 82.50 215 VAL A C 1
ATOM 1645 O O . VAL A 1 215 ? -46.704 4.069 61.148 1.00 82.50 215 VAL A O 1
ATOM 1648 N N . LEU A 1 216 ? -44.585 4.534 60.577 1.00 80.44 216 LEU A N 1
ATOM 1649 C CA . LEU A 1 216 ? -44.162 4.891 61.938 1.00 80.44 216 LEU A CA 1
ATOM 1650 C C . LEU A 1 216 ? -44.920 6.112 62.475 1.00 80.44 216 LEU A C 1
ATOM 1652 O O . LEU A 1 216 ? -45.349 6.122 63.629 1.00 80.44 216 LEU A O 1
ATOM 1656 N N . THR A 1 217 ? -45.129 7.129 61.640 1.00 84.88 217 THR A N 1
ATOM 1657 C CA . THR A 1 217 ? -45.878 8.335 62.016 1.00 84.88 217 THR A CA 1
ATOM 1658 C C . THR A 1 217 ? -47.350 8.017 62.274 1.00 84.88 217 THR A C 1
ATOM 1660 O O . THR A 1 217 ? -47.922 8.517 63.246 1.00 84.88 217 THR A O 1
ATOM 1663 N N . ALA A 1 218 ? -47.966 7.166 61.446 1.00 81.00 218 ALA A N 1
ATOM 1664 C CA . ALA A 1 218 ? -49.324 6.681 61.662 1.00 81.00 218 ALA A CA 1
ATOM 1665 C C . ALA A 1 218 ? -49.424 5.909 62.987 1.00 81.00 218 ALA A C 1
ATOM 1667 O O . ALA A 1 218 ? -50.289 6.216 63.808 1.00 81.00 218 ALA A O 1
ATOM 1668 N N . ALA A 1 219 ? -48.479 4.997 63.244 1.00 78.06 219 ALA A N 1
ATOM 1669 C CA . ALA A 1 219 ? -48.415 4.219 64.477 1.00 78.06 219 ALA A CA 1
ATOM 1670 C C . ALA A 1 219 ? -48.315 5.114 65.726 1.00 78.06 219 ALA A C 1
ATOM 1672 O O . ALA A 1 219 ? -49.079 4.912 66.671 1.00 78.06 219 ALA A O 1
ATOM 1673 N N . LEU A 1 220 ? -47.454 6.141 65.707 1.00 79.06 220 LEU A N 1
ATOM 1674 C CA . LEU A 1 220 ? -47.271 7.096 66.812 1.00 79.06 220 LEU A CA 1
ATOM 1675 C C . LEU A 1 220 ? -48.528 7.919 67.142 1.00 79.06 220 LEU A C 1
ATOM 1677 O O . LEU A 1 220 ? -48.683 8.371 68.277 1.00 79.06 220 LEU A O 1
ATOM 1681 N N . ARG A 1 221 ? -49.423 8.144 66.172 1.00 80.88 221 ARG A N 1
ATOM 1682 C CA . ARG A 1 221 ? -50.661 8.921 66.374 1.00 80.88 221 ARG A CA 1
ATOM 1683 C C . ARG A 1 221 ? -51.826 8.083 66.903 1.00 80.88 221 ARG A C 1
ATOM 1685 O O . ARG A 1 221 ? -52.781 8.648 67.439 1.00 80.88 221 ARG A O 1
ATOM 1692 N N . THR A 1 222 ? -51.758 6.761 66.795 1.00 75.62 222 THR A N 1
ATOM 1693 C CA . THR A 1 222 ? -52.765 5.845 67.349 1.00 75.62 222 THR A CA 1
ATOM 1694 C C . THR A 1 222 ? -52.644 5.757 68.875 1.00 75.62 222 THR A C 1
ATOM 1696 O O . THR A 1 222 ? -51.617 5.337 69.399 1.00 75.62 222 THR A O 1
ATOM 1699 N N . ARG A 1 223 ? -53.701 6.118 69.619 1.00 55.81 223 ARG A N 1
ATOM 1700 C CA . ARG A 1 223 ? -53.805 5.861 71.070 1.00 55.81 223 ARG A CA 1
ATOM 1701 C C . ARG A 1 223 ? -54.558 4.550 71.313 1.00 55.81 223 ARG A C 1
ATOM 1703 O O . ARG A 1 223 ? -55.743 4.472 71.008 1.00 55.81 223 ARG A O 1
ATOM 1710 N N . GLY A 1 224 ? -53.884 3.553 71.890 1.00 69.88 224 GLY A N 1
ATOM 1711 C CA . GLY A 1 224 ? -54.439 2.221 72.176 1.00 69.88 224 GLY A CA 1
ATOM 1712 C C . GLY A 1 224 ? -53.742 1.106 71.390 1.00 69.88 224 GLY A C 1
ATOM 1713 O O . GLY A 1 224 ? -52.706 1.338 70.771 1.00 69.88 224 GLY A O 1
ATOM 1714 N N . ALA A 1 225 ? -54.283 -0.116 71.429 1.00 70.69 225 ALA A N 1
ATOM 1715 C CA . ALA A 1 225 ? -53.731 -1.228 70.653 1.00 70.69 225 ALA A CA 1
ATOM 1716 C C . ALA A 1 225 ? -53.818 -0.920 69.140 1.00 70.69 225 ALA A C 1
ATOM 1718 O O . ALA A 1 225 ? -54.882 -0.501 68.679 1.00 70.69 225 ALA A O 1
ATOM 1719 N N . PRO A 1 226 ? -52.738 -1.122 68.359 1.00 67.94 226 PRO A N 1
ATOM 1720 C CA . PRO A 1 226 ? -52.712 -0.786 66.936 1.00 67.94 226 PRO A CA 1
ATOM 1721 C C . PRO A 1 226 ? -53.789 -1.560 66.168 1.00 67.94 226 PRO A C 1
ATOM 1723 O O . PRO A 1 226 ? -53.967 -2.765 66.396 1.00 67.94 226 PRO A O 1
ATOM 1726 N N . SER A 1 227 ? -54.501 -0.882 65.261 1.00 74.56 227 SER A N 1
ATOM 1727 C CA . SER A 1 227 ? -55.555 -1.497 64.445 1.00 74.56 227 SER A CA 1
ATOM 1728 C C . SER A 1 227 ? -54.990 -2.615 63.558 1.00 74.56 227 SER A C 1
ATOM 1730 O O . SER A 1 227 ? -53.798 -2.638 63.236 1.00 74.56 227 SER A O 1
ATOM 1732 N N . GLN A 1 228 ? -55.835 -3.580 63.181 1.00 73.94 228 GLN A N 1
ATOM 1733 C CA . GLN A 1 228 ? -55.422 -4.692 62.314 1.00 73.94 228 GLN A CA 1
ATOM 1734 C C . GLN A 1 228 ? -54.907 -4.210 60.953 1.00 73.94 228 GLN A C 1
ATOM 1736 O O . GLN A 1 228 ? -53.959 -4.785 60.433 1.00 73.94 228 GLN A O 1
ATOM 1741 N N . GLU A 1 229 ? -55.470 -3.128 60.418 1.00 75.19 229 GLU A N 1
ATOM 1742 C CA . GLU A 1 229 ? -55.037 -2.523 59.154 1.00 75.19 229 GLU A CA 1
ATOM 1743 C C . GLU A 1 229 ? -53.602 -1.984 59.241 1.00 75.19 229 GLU A C 1
ATOM 1745 O O . GLU A 1 229 ? -52.800 -2.207 58.340 1.00 75.19 229 GLU A O 1
ATOM 1750 N N . LEU A 1 230 ? -53.237 -1.355 60.363 1.00 71.50 230 LEU A N 1
ATOM 1751 C CA . LEU A 1 230 ? -51.889 -0.821 60.587 1.00 71.50 230 LEU A CA 1
ATOM 1752 C C . LEU A 1 230 ? -50.855 -1.943 60.762 1.00 71.50 230 LEU A C 1
ATOM 1754 O O . LEU A 1 230 ? -49.729 -1.831 60.280 1.00 71.50 230 LEU A O 1
ATOM 1758 N N . ARG A 1 231 ? -51.253 -3.052 61.402 1.00 72.81 231 ARG A N 1
ATOM 1759 C CA . ARG A 1 231 ? -50.450 -4.284 61.465 1.00 72.81 231 ARG A CA 1
ATOM 1760 C C . ARG A 1 231 ? -50.276 -4.923 60.089 1.00 72.81 231 ARG A C 1
ATOM 1762 O O . ARG A 1 231 ? -49.151 -5.256 59.741 1.00 72.81 231 ARG A O 1
ATOM 1769 N N . GLY A 1 232 ? -51.342 -5.011 59.294 1.00 77.31 232 GLY A N 1
ATOM 1770 C CA . GLY A 1 232 ? -51.290 -5.540 57.929 1.00 77.31 232 GLY A CA 1
ATOM 1771 C C . GLY A 1 232 ? -50.376 -4.723 57.012 1.00 77.31 232 GLY A C 1
ATOM 1772 O O . GLY A 1 232 ? -49.562 -5.296 56.292 1.00 77.31 232 GLY A O 1
ATOM 1773 N N . SER A 1 233 ? -50.430 -3.389 57.089 1.00 73.88 233 SER A N 1
ATOM 1774 C CA . SER A 1 233 ? -49.512 -2.525 56.332 1.00 73.88 233 SER A CA 1
ATOM 1775 C C . SER A 1 233 ? -48.056 -2.657 56.795 1.00 73.88 233 SER A C 1
ATOM 1777 O O . SER A 1 233 ? -47.156 -2.711 55.959 1.00 73.88 233 SER A O 1
ATOM 1779 N N . ALA A 1 234 ? -47.798 -2.766 58.104 1.00 71.50 234 ALA A N 1
ATOM 1780 C CA . ALA A 1 234 ? -46.446 -2.974 58.631 1.00 71.50 234 ALA A CA 1
ATOM 1781 C C . ALA A 1 234 ? -45.869 -4.352 58.251 1.00 71.50 234 ALA A C 1
ATOM 1783 O O . ALA A 1 234 ? -44.699 -4.452 57.884 1.00 71.50 234 ALA A O 1
ATOM 1784 N N . GLU A 1 235 ? -46.688 -5.405 58.288 1.00 78.06 235 GLU A N 1
ATOM 1785 C CA . GLU A 1 235 ? -46.315 -6.746 57.822 1.00 78.06 235 GLU A CA 1
ATOM 1786 C C . GLU A 1 235 ? -46.048 -6.764 56.311 1.00 78.06 235 GLU A C 1
ATOM 1788 O O . GLU A 1 235 ? -45.064 -7.360 55.875 1.00 78.06 235 GLU A O 1
ATOM 1793 N N . GLY A 1 236 ? -46.850 -6.050 55.514 1.00 75.31 236 GLY A N 1
ATOM 1794 C CA . GLY A 1 236 ? -46.618 -5.875 54.077 1.00 75.31 236 GLY A CA 1
ATOM 1795 C C . GLY A 1 236 ? -45.300 -5.157 53.765 1.00 75.31 236 GLY A C 1
ATOM 1796 O O . GLY A 1 236 ? -44.537 -5.609 52.909 1.00 75.31 236 GLY A O 1
ATOM 1797 N N . ALA A 1 237 ? -44.980 -4.088 54.500 1.00 71.69 237 ALA A N 1
ATOM 1798 C CA . ALA A 1 237 ? -43.706 -3.379 54.373 1.00 71.69 237 ALA A CA 1
ATOM 1799 C C . ALA A 1 237 ? -42.504 -4.254 54.785 1.00 71.69 237 ALA A C 1
ATOM 1801 O O . ALA A 1 237 ? -41.480 -4.271 54.097 1.00 71.69 237 ALA A O 1
ATOM 1802 N N . LEU A 1 238 ? -42.631 -5.036 55.864 1.00 71.44 238 LEU A N 1
ATOM 1803 C CA . LEU A 1 238 ? -41.601 -5.989 56.297 1.00 71.44 238 LEU A CA 1
ATOM 1804 C C . LEU A 1 238 ? -41.408 -7.133 55.290 1.00 71.44 238 LEU A C 1
ATOM 1806 O O . LEU A 1 238 ? -40.273 -7.541 55.046 1.00 71.44 238 LEU A O 1
ATOM 1810 N N . ALA A 1 239 ? -42.481 -7.620 54.664 1.00 76.19 239 ALA A N 1
ATOM 1811 C CA . ALA A 1 239 ? -42.410 -8.641 53.621 1.00 76.19 239 ALA A CA 1
ATOM 1812 C C . ALA A 1 239 ? -41.703 -8.130 52.353 1.00 76.19 239 ALA A C 1
ATOM 1814 O O . ALA A 1 239 ? -40.911 -8.861 51.757 1.00 76.19 239 ALA A O 1
ATOM 1815 N N . LEU A 1 240 ? -41.928 -6.867 51.972 1.00 70.06 240 LEU A N 1
ATOM 1816 C CA . LEU A 1 240 ? -41.215 -6.217 50.865 1.00 70.06 240 LEU A CA 1
ATOM 1817 C C . LEU A 1 240 ? -39.713 -6.055 51.146 1.00 70.06 240 LEU A C 1
ATOM 1819 O O . LEU A 1 240 ? -38.907 -6.222 50.235 1.00 70.06 240 LEU A O 1
ATOM 1823 N N . LEU A 1 241 ? -39.327 -5.786 52.398 1.00 67.00 241 LEU A N 1
ATOM 1824 C CA . LEU A 1 241 ? -37.922 -5.710 52.824 1.00 67.00 241 LEU A CA 1
ATOM 1825 C C . LEU A 1 241 ? -37.245 -7.086 52.928 1.00 67.00 241 LEU A C 1
ATOM 1827 O O . LEU A 1 241 ? -36.042 -7.197 52.696 1.00 67.00 241 LEU A O 1
ATOM 1831 N N . ALA A 1 242 ? -37.998 -8.130 53.283 1.00 72.44 242 ALA A N 1
ATOM 1832 C CA . ALA A 1 242 ? -37.488 -9.495 53.419 1.00 72.44 242 ALA A CA 1
ATOM 1833 C C . ALA A 1 242 ? -37.349 -10.234 52.074 1.00 72.44 242 ALA A C 1
ATOM 1835 O O . ALA A 1 242 ? -36.655 -11.251 51.996 1.00 72.44 242 ALA A O 1
ATOM 1836 N N . ALA A 1 243 ? -37.997 -9.749 51.011 1.00 72.62 243 ALA A N 1
ATOM 1837 C CA . ALA A 1 243 ? -37.908 -10.357 49.693 1.00 72.62 243 ALA A CA 1
ATOM 1838 C C . ALA A 1 243 ? -36.501 -10.145 49.088 1.00 72.62 243 ALA A C 1
ATOM 1840 O O . ALA A 1 243 ? -36.045 -9.006 48.966 1.00 72.62 243 ALA A O 1
ATOM 1841 N N . PRO A 1 244 ? -35.792 -11.211 48.663 1.00 61.09 244 PRO A N 1
ATOM 1842 C CA . PRO A 1 244 ? -34.496 -11.064 48.017 1.00 61.09 244 PRO A CA 1
ATOM 1843 C C . PRO A 1 244 ? -34.656 -10.268 46.721 1.00 61.09 244 PRO A C 1
ATOM 1845 O O . PRO A 1 244 ? -35.364 -10.696 45.806 1.00 61.09 244 PRO A O 1
ATOM 1848 N N . TRP A 1 245 ? -33.986 -9.115 46.651 1.00 64.12 245 TRP A N 1
ATOM 1849 C CA . TRP A 1 245 ? -34.006 -8.234 45.488 1.00 64.12 245 TRP A CA 1
ATOM 1850 C C . TRP A 1 245 ? -33.532 -8.989 44.241 1.00 64.12 245 TRP A C 1
ATOM 1852 O O . TRP A 1 245 ? -32.339 -9.238 44.053 1.00 64.12 245 TRP A O 1
ATOM 1862 N N . ARG A 1 246 ? -34.475 -9.367 43.376 1.00 59.34 246 ARG A N 1
ATOM 1863 C CA . ARG A 1 246 ? -34.189 -9.877 42.036 1.00 59.34 246 ARG A CA 1
ATOM 1864 C C . ARG A 1 246 ? -34.435 -8.743 41.064 1.00 59.34 246 ARG A C 1
ATOM 1866 O O . ARG A 1 246 ? -35.575 -8.333 40.871 1.00 59.34 246 ARG A O 1
ATOM 1873 N N . VAL A 1 247 ? -33.363 -8.255 40.446 1.00 55.69 247 VAL A N 1
ATOM 1874 C CA . VAL A 1 247 ? -33.479 -7.414 39.255 1.00 55.69 247 VAL A CA 1
ATOM 1875 C C . VAL A 1 247 ? -34.295 -8.224 38.240 1.00 55.69 247 VAL A C 1
ATOM 1877 O O . VAL A 1 247 ? -33.874 -9.341 37.916 1.00 55.69 247 VAL A O 1
ATOM 1880 N N . PRO A 1 248 ? -35.466 -7.739 37.783 1.00 55.56 248 PRO A N 1
ATOM 1881 C CA . PRO A 1 248 ? -36.201 -8.412 36.725 1.00 55.56 248 PRO A CA 1
ATOM 1882 C C . PRO A 1 248 ? -35.244 -8.604 35.547 1.00 55.56 248 PRO A C 1
ATOM 1884 O O . PRO A 1 248 ? -34.543 -7.646 35.197 1.00 55.56 248 PRO A O 1
ATOM 1887 N N . PRO A 1 249 ? -35.161 -9.805 34.947 1.00 53.19 249 PRO A N 1
ATOM 1888 C CA . PRO A 1 249 ? -34.404 -9.981 33.723 1.00 53.19 249 PRO A CA 1
ATOM 1889 C C . PRO A 1 249 ? -34.865 -8.901 32.753 1.00 53.19 249 PRO A C 1
ATOM 1891 O O . PRO A 1 249 ? -36.065 -8.717 32.553 1.00 53.19 249 PRO A O 1
ATOM 1894 N N . GLN A 1 250 ? -33.919 -8.140 32.211 1.00 55.91 250 GLN A N 1
ATOM 1895 C CA . GLN A 1 250 ? -34.183 -7.193 31.140 1.00 55.91 250 GLN A CA 1
ATOM 1896 C C . GLN A 1 250 ? -34.654 -8.012 29.929 1.00 55.91 250 GLN A C 1
ATOM 1898 O O . GLN A 1 250 ? -33.866 -8.385 29.063 1.00 55.91 250 GLN A O 1
ATOM 1903 N N . GLU A 1 251 ? -35.938 -8.362 29.889 1.00 49.34 251 GLU A N 1
ATOM 1904 C CA . GLU A 1 251 ? -36.569 -8.935 28.714 1.00 49.34 251 GLU A CA 1
ATOM 1905 C C . GLU A 1 251 ? -36.546 -7.858 27.628 1.00 49.34 251 GLU A C 1
ATOM 1907 O O . GLU A 1 251 ? -37.347 -6.928 27.593 1.00 49.34 251 GLU A O 1
ATOM 1912 N N . ALA A 1 252 ? -35.508 -7.947 26.797 1.00 50.56 252 ALA A N 1
ATOM 1913 C CA . ALA A 1 252 ? -35.498 -7.583 25.393 1.00 50.56 252 ALA A CA 1
ATOM 1914 C C . ALA A 1 252 ? -36.294 -6.314 25.023 1.00 50.56 252 ALA A C 1
ATOM 1916 O O . ALA A 1 252 ? -37.212 -6.353 24.207 1.00 50.56 252 ALA A O 1
ATOM 1917 N N . ARG A 1 253 ? -35.836 -5.133 25.465 1.00 51.97 253 ARG A N 1
ATOM 1918 C CA . ARG A 1 253 ? -36.065 -3.876 24.714 1.00 51.97 253 ARG A CA 1
ATOM 1919 C C . ARG A 1 253 ? -35.202 -3.812 23.439 1.00 51.97 253 ARG A C 1
ATOM 1921 O O . ARG A 1 253 ? -34.639 -2.779 23.097 1.00 51.97 253 ARG A O 1
ATOM 1928 N N . THR A 1 254 ? -35.114 -4.926 22.716 1.00 51.81 254 THR A N 1
ATOM 1929 C CA . THR A 1 254 ? -34.578 -5.034 21.353 1.00 51.81 254 THR A CA 1
ATOM 1930 C C . THR A 1 254 ? -35.717 -5.166 20.337 1.00 51.81 254 THR A C 1
ATOM 1932 O O . THR A 1 254 ? -35.592 -5.860 19.335 1.00 51.81 254 THR A O 1
ATOM 1935 N N . ALA A 1 255 ? -36.839 -4.472 20.549 1.00 53.25 255 ALA A N 1
ATOM 1936 C CA . ALA A 1 255 ? -37.755 -4.148 19.459 1.00 53.25 255 ALA A CA 1
ATOM 1937 C C . ALA A 1 255 ? -37.210 -2.899 18.750 1.00 53.25 255 ALA A C 1
ATOM 1939 O O . ALA A 1 255 ? -37.543 -1.767 19.096 1.00 53.25 255 ALA A O 1
ATOM 1940 N N . GLY A 1 256 ? -36.287 -3.119 17.810 1.00 54.81 256 GLY A N 1
ATOM 1941 C CA . GLY A 1 256 ? -35.782 -2.066 16.933 1.00 54.81 256 GLY A CA 1
ATOM 1942 C C . GLY A 1 256 ? -36.918 -1.414 16.128 1.00 54.81 256 GLY A C 1
ATOM 1943 O O . GLY A 1 256 ? -37.910 -2.083 15.817 1.00 54.81 256 GLY A O 1
ATOM 1944 N N . PRO A 1 257 ? -36.804 -0.120 15.782 1.00 60.50 257 PRO A N 1
ATOM 1945 C CA . PRO A 1 257 ? -37.807 0.561 14.977 1.00 60.50 257 PRO A CA 1
ATOM 1946 C C . PRO A 1 257 ? -37.886 -0.096 13.594 1.00 60.50 257 PRO A C 1
ATOM 1948 O O . PRO A 1 257 ? -36.908 -0.131 12.848 1.00 60.50 257 PRO A O 1
ATOM 1951 N N . ARG A 1 258 ? -39.066 -0.625 13.254 1.00 55.31 258 ARG A N 1
ATOM 1952 C CA . ARG A 1 258 ? -39.411 -1.003 11.881 1.00 55.31 258 ARG A CA 1
ATOM 1953 C C . ARG A 1 258 ? -39.408 0.271 11.035 1.00 55.31 258 ARG A C 1
ATOM 1955 O O . ARG A 1 258 ? -40.293 1.108 11.184 1.00 55.31 258 ARG A O 1
ATOM 1962 N N . SER A 1 259 ? -38.412 0.417 10.168 1.00 58.00 259 SER A N 1
ATOM 1963 C CA . SER A 1 259 ? -38.419 1.406 9.093 1.00 58.00 259 SER A CA 1
ATOM 1964 C C . SER A 1 259 ? -39.498 1.026 8.076 1.00 58.00 259 SER A C 1
ATOM 1966 O O . SER A 1 259 ? -39.345 0.053 7.338 1.00 58.00 259 SER A O 1
ATOM 1968 N N . HIS A 1 260 ? -40.591 1.784 8.058 1.00 57.16 260 HIS A N 1
ATOM 1969 C CA . HIS A 1 260 ? -41.442 1.940 6.883 1.00 57.16 260 HIS A CA 1
ATOM 1970 C C . HIS A 1 260 ? -41.010 3.227 6.175 1.00 57.16 260 HIS A C 1
ATOM 1972 O O . HIS A 1 260 ? -41.005 4.284 6.808 1.00 57.16 260 HIS A O 1
ATOM 1978 N N . GLY A 1 261 ? -40.641 3.120 4.897 1.00 58.03 261 GLY A N 1
ATOM 1979 C CA . GLY A 1 261 ? -40.224 4.233 4.041 1.00 58.03 261 GLY A CA 1
ATOM 1980 C C . GLY A 1 261 ? -39.114 3.819 3.101 1.00 58.03 261 GLY A C 1
ATOM 1981 O O . GLY A 1 261 ? -37.946 3.949 3.520 1.00 58.03 261 GLY A O 1
#

Mean predicted aligned error: 9.84 Å

Secondary structure (DSSP, 8-state):
---HHHHHHHHHHHHHHHHHHHHHHHHHHHHHHHHHGGGS-HHHHHHHHHHHHHHHHHHHHTTTS-HHHHHHHHHHHHHHHHHHHHTHHHH--S-SS-SS--GGGGGHHHHHHHHTTTS-HHHHHHHHHHHHHHHHHHHHHHHSS--HHHHHHHHHHHTTHHHHHHHHHHHHHHHHHHHHHHHHHHHHHHHHHHHHHHHHHHHHHHHHHHHHHHHHHHHHH--SSPPHHHHHHHHHHHHHHHS---PPP------------

Foldseek 3Di:
DDDPVLLLVLLLVLLLVLLQVLLVLCVVCVVVCVVCVVFFDPVLVVLVVVLNVLSVCCNVCSVVDDSVVSLVSLVVNLVSLLVSLLCQLVGTRDDLADPDDSCSLSCLLSNLSSCLSPDPLVVSLVVLLVSLCSNQNSCCVRSVHGHPNSVVCSVVSNCSNVVSVVSVVVSVVSVVVVVVVVVVVVVVVVVVVVVVVVVVVVVVVVVLVVLVVVLVVVVVPDDDDDDPVSVVSVVVSVVVVPDPDDDPPPPDPPPPDDDDD

Sequence (261 aa):
MIDQEDLHRIDRRIGWIMSLGGAVLLLGQAPFFLVARADYPMWWHVGVGLLAATVLFLAGAGWALSHRVLAVCWRAAPTVGMILMLTSFLGYRGPQDPQQLPWILAFDATLSAYLMLWLTPWVAAAGTLVIAVLVPVSALLFTGGIPQVVLAAMPVHMSNIGFIALFVGIRAQMIATRSAARAAAQGQARQTTARVEAEHREHVSRMLHDEVLSVLTAALRTRGAPSQELRGSAEGALALLAAPWRVPPQEARTAGPRSHG

Radius of gyration: 35.85 Å; Cα contacts (8 Å, |Δi|>4): 198; chains: 1; bounding box: 83×25×101 Å

Solvent-accessible surface area (backbone atoms only — not comparable to full-atom values): 14604 Å² total; per-residue (Å²): 134,84,54,69,68,56,51,52,53,50,52,46,54,51,53,30,52,46,21,40,53,36,38,53,49,47,62,74,45,46,71,58,54,68,69,54,50,82,30,42,51,67,71,58,54,52,53,54,48,52,50,51,50,49,37,44,45,36,40,75,43,44,85,80,52,54,71,68,59,50,53,48,52,46,56,48,48,35,56,53,47,49,52,50,33,44,39,42,41,70,45,52,68,56,66,96,73,54,89,66,74,69,70,71,61,68,44,45,63,41,36,35,48,38,37,50,78,81,39,56,70,68,56,19,43,52,49,28,51,51,57,48,46,27,44,52,50,14,22,36,74,61,70,74,45,65,48,67,58,55,62,70,45,40,66,64,47,54,50,41,45,55,53,45,54,49,54,51,50,52,52,52,49,55,52,50,54,51,53,51,51,52,52,50,53,54,51,48,55,51,48,52,51,53,48,53,53,50,53,50,52,50,52,52,52,50,54,53,49,54,50,53,50,50,53,52,53,55,56,73,69,54,87,71,83,81,52,69,68,60,51,51,52,52,51,50,54,50,51,64,69,68,47,80,88,67,80,74,78,84,77,68,91,74,76,69,84,81,84,83,135

pLDDT: mean 88.77, std 11.65, range [49.34, 98.06]

Organism: NCBI:txid2714937